Protein AF-A0A959UQD5-F1 (afdb_monomer_lite)

pLDDT: mean 85.64, std 11.67, range [35.84, 97.56]

Secondary structure (DSSP, 8-state):
------HHHHHHHHHHHHHHHHHHHHTT-HHHHHHHHHHHHHHHHHHHHS-THHHHHHHHHHHHHHHHHHHHHHHH-TT--HHHHT--HHHHHHHS-TTSHHHHHHHHHHHHHHHHHHHHHH-TT----GGG-HHHHHHGGGT-------HHHHHHHHHHHHGGGS---HHHHHHHHHHHHHHHHHTT-GGG-------

Foldseek 3Di:
DPPPDPPVRVVVVVVVVVVVLVVCVVVVNNVVVVVVVVVVVVVVVVLVPPDCVVLVLLVVLLVLLLVQLVQLLCVVPVPDPVVVVVDDPVRSLVSQDCVPVLSVLLSVQSVLSVVLNVQVVPDSPDDDALVSRPSLVVRLCVPDPDDDHGPNVSSVSSSVSSNVSHDDDPVVVLVVLVVVCVVCVVVVNNVPRPDDPDD

Sequence (199 aa):
MIHNLGSDRQAQLMQMLAVTMDILKEKGQFDEVHKELNARRDQMESLLKKDHDMVGKVLKTHLIIEFCISERLIHEFPHSNFVGARLSFSQKIRLLPQTDPLVELLSPAIRELNKIRNKFAHDLNAEISLADMPTIRKTVPLFVRSTHDSVDYLLTSFAASCDMIRPTSSFVREALALAQHEALERLGLGHLSNYRASV

Radius of gyration: 26.88 Å; chains: 1; bounding box: 70×39×81 Å

Structure (mmCIF, N/CA/C/O backbone):
data_AF-A0A959UQD5-F1
#
_entry.id   AF-A0A959UQD5-F1
#
loop_
_atom_site.group_PDB
_atom_site.id
_atom_site.type_symbol
_atom_site.label_atom_id
_atom_site.label_alt_id
_atom_site.label_comp_id
_atom_site.label_asym_id
_atom_site.label_entity_id
_atom_site.label_seq_id
_atom_site.pdbx_PDB_ins_code
_atom_site.Cartn_x
_atom_site.Cartn_y
_atom_site.Cartn_z
_atom_site.occupancy
_atom_site.B_iso_or_equiv
_atom_site.auth_seq_id
_atom_site.auth_comp_id
_atom_site.auth_asym_id
_atom_site.auth_atom_id
_atom_site.pdbx_PDB_model_num
ATOM 1 N N . MET A 1 1 ? -24.271 -14.822 5.346 1.00 37.97 1 MET A N 1
ATOM 2 C CA . ME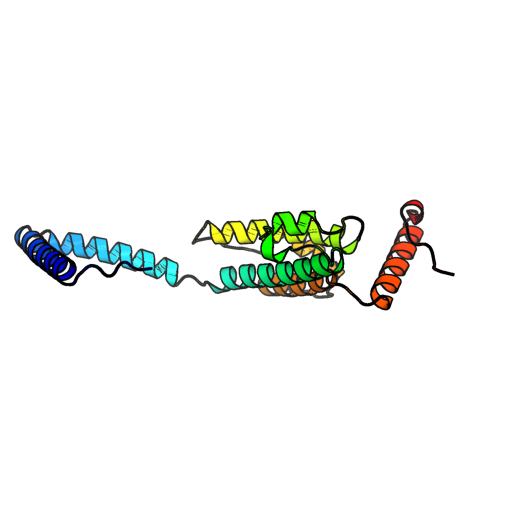T A 1 1 ? -25.412 -15.626 5.835 1.00 37.97 1 MET A CA 1
ATOM 3 C C . MET A 1 1 ? -25.542 -15.386 7.326 1.00 37.97 1 MET A C 1
ATOM 5 O O . MET A 1 1 ? -24.825 -15.999 8.103 1.00 37.97 1 MET A O 1
ATOM 9 N N . ILE A 1 2 ? -26.377 -14.428 7.722 1.00 42.84 2 ILE A N 1
ATOM 10 C CA . ILE A 1 2 ? -26.780 -14.287 9.122 1.00 42.84 2 ILE A CA 1
ATOM 11 C C . ILE A 1 2 ? -27.867 -15.342 9.316 1.00 42.84 2 ILE A C 1
ATOM 13 O O . ILE A 1 2 ? -28.886 -15.295 8.630 1.00 42.84 2 ILE A O 1
ATOM 17 N N . HIS A 1 3 ? -27.611 -16.344 10.157 1.00 48.50 3 HIS A N 1
ATOM 18 C CA . HIS A 1 3 ? -28.634 -17.311 10.538 1.00 48.50 3 HIS A CA 1
ATOM 19 C C . HIS A 1 3 ? -29.796 -16.542 11.167 1.00 48.50 3 HIS A C 1
ATOM 21 O O . HIS A 1 3 ? -29.638 -15.934 12.224 1.00 48.50 3 HIS A O 1
ATOM 27 N N . ASN A 1 4 ? -30.945 -16.553 10.495 1.00 54.81 4 ASN A N 1
ATOM 28 C CA . ASN A 1 4 ? -32.193 -16.061 11.049 1.00 54.81 4 ASN A CA 1
ATOM 29 C C . ASN A 1 4 ? -32.514 -16.957 12.253 1.00 54.81 4 ASN A C 1
ATOM 31 O O . ASN A 1 4 ? -32.838 -18.135 12.090 1.00 54.81 4 ASN A O 1
ATOM 35 N N . LEU A 1 5 ? -32.292 -16.450 13.466 1.00 59.41 5 LEU A N 1
ATOM 36 C CA . LEU A 1 5 ? -32.722 -17.131 14.680 1.00 59.41 5 LEU A CA 1
ATOM 37 C C . LEU A 1 5 ? -34.246 -17.253 14.574 1.00 59.41 5 LEU A C 1
ATOM 39 O O . LEU A 1 5 ? -34.916 -16.242 14.394 1.00 59.41 5 LEU A O 1
ATOM 43 N N . GLY A 1 6 ? -34.787 -18.475 14.620 1.00 69.81 6 GLY A N 1
ATOM 44 C CA . GLY A 1 6 ? -36.238 -18.684 14.579 1.00 69.81 6 GLY A CA 1
ATOM 45 C C . GLY A 1 6 ? -36.944 -17.805 15.617 1.00 69.81 6 GLY A C 1
ATOM 46 O O . GLY A 1 6 ? -36.398 -17.595 16.703 1.00 69.81 6 GLY A O 1
ATOM 47 N N . SER A 1 7 ? -38.124 -17.278 15.277 1.00 76.44 7 SER A N 1
ATOM 48 C CA . SER A 1 7 ? -38.853 -16.256 16.051 1.00 76.44 7 SER A CA 1
ATOM 49 C C . SER A 1 7 ? -38.966 -16.571 17.548 1.00 76.44 7 SER A C 1
ATOM 51 O O . SER A 1 7 ? -38.779 -15.683 18.378 1.00 76.44 7 SER A O 1
ATOM 53 N N . ASP A 1 8 ? -39.169 -17.843 17.902 1.00 84.88 8 ASP A N 1
ATOM 54 C CA . ASP A 1 8 ? -39.248 -18.304 19.295 1.00 84.88 8 ASP A CA 1
ATOM 55 C C . ASP A 1 8 ? -37.943 -18.100 20.070 1.00 84.88 8 ASP A C 1
ATOM 57 O O . ASP A 1 8 ? -37.951 -17.705 21.235 1.00 84.88 8 ASP A O 1
ATOM 61 N N . ARG A 1 9 ? -36.793 -18.306 19.421 1.00 83.44 9 ARG A N 1
ATOM 62 C CA . ARG A 1 9 ? -35.479 -18.138 20.050 1.00 83.44 9 ARG A CA 1
ATOM 63 C C . ARG A 1 9 ? -35.155 -16.665 20.292 1.00 83.44 9 ARG A C 1
ATOM 65 O O . ARG A 1 9 ? -34.532 -16.338 21.297 1.00 83.44 9 ARG A O 1
ATOM 72 N N . GLN A 1 10 ? -35.586 -15.773 19.399 1.00 84.88 10 GLN A N 1
ATOM 73 C CA . GLN A 1 10 ? -35.478 -14.327 19.616 1.00 84.88 10 GLN A CA 1
ATOM 74 C C . GLN A 1 10 ? -36.352 -13.864 20.786 1.00 84.88 10 GLN A C 1
ATOM 76 O O . GLN A 1 10 ? -35.871 -13.118 21.637 1.00 84.88 10 GLN A O 1
ATOM 81 N N . ALA A 1 11 ? -37.598 -14.339 20.865 1.00 88.44 11 ALA A N 1
ATOM 82 C CA . ALA A 1 11 ? -38.503 -14.003 21.962 1.00 88.44 11 ALA A CA 1
ATOM 83 C C . ALA A 1 11 ? -37.944 -14.451 23.325 1.00 88.44 11 ALA A C 1
ATOM 85 O O . ALA A 1 11 ? -37.895 -13.659 24.266 1.00 88.44 11 ALA A O 1
ATOM 86 N N . GLN A 1 12 ? -37.427 -15.682 23.404 1.00 89.56 12 GLN A N 1
ATOM 87 C CA . GLN A 1 12 ? -36.784 -16.212 24.611 1.00 89.56 12 GLN A CA 1
ATOM 88 C C . GLN A 1 12 ? -35.560 -15.389 25.040 1.00 89.56 12 GLN A C 1
ATOM 90 O O . GLN A 1 12 ? -35.398 -15.099 26.225 1.00 89.56 12 GLN A O 1
ATOM 95 N N . LEU A 1 13 ? -34.714 -14.968 24.091 1.00 90.06 13 LEU A N 1
ATOM 96 C CA . LEU A 1 13 ? -33.549 -14.123 24.383 1.00 90.06 13 LEU A CA 1
ATOM 97 C C . LEU A 1 13 ? -33.951 -12.750 24.929 1.00 90.06 13 LEU A C 1
ATOM 99 O O . LEU A 1 13 ? -33.357 -12.293 25.902 1.00 90.06 13 LEU A O 1
ATOM 103 N N . MET A 1 14 ? -34.966 -12.112 24.342 1.00 90.75 14 MET A N 1
ATOM 104 C CA . MET A 1 14 ? -35.462 -10.813 24.811 1.00 90.75 14 MET A CA 1
ATOM 105 C C . MET A 1 14 ? -36.067 -10.913 26.214 1.00 90.75 14 MET A C 1
ATOM 107 O O . MET A 1 14 ? -35.814 -10.051 27.053 1.00 90.75 14 MET A O 1
ATOM 111 N N . GLN A 1 15 ? -36.809 -11.988 26.497 1.00 91.75 15 GLN A N 1
ATOM 112 C CA . GLN A 1 15 ? -37.390 -12.224 27.818 1.00 91.75 15 GLN A CA 1
ATOM 113 C C . GLN A 1 15 ? -36.315 -12.471 28.883 1.00 91.75 15 GLN A C 1
ATOM 115 O O . GLN A 1 15 ? -36.377 -11.896 29.967 1.00 91.75 15 GLN A O 1
ATOM 120 N N . MET A 1 16 ? -35.284 -13.255 28.559 1.00 92.06 16 MET A N 1
ATOM 121 C CA . MET A 1 16 ? -34.124 -13.448 29.434 1.00 92.06 16 MET A CA 1
ATOM 122 C C . MET A 1 16 ? -33.400 -12.121 29.718 1.00 92.06 16 MET A C 1
ATOM 124 O O . MET A 1 16 ? -32.998 -11.868 30.854 1.00 92.06 16 MET A O 1
ATOM 128 N N . LEU A 1 17 ? -33.252 -11.256 28.709 1.00 91.00 17 LEU A N 1
ATOM 129 C CA . LEU A 1 17 ? -32.607 -9.947 28.851 1.00 91.00 17 LEU A CA 1
ATOM 130 C C . LEU A 1 17 ? -33.401 -9.017 29.775 1.00 91.00 17 LEU A C 1
ATOM 132 O O . LEU A 1 17 ? -32.806 -8.370 30.634 1.00 91.00 17 LEU A O 1
ATOM 136 N N . ALA A 1 18 ? -34.730 -9.001 29.645 1.00 91.19 18 ALA A N 1
ATOM 137 C CA . ALA A 1 18 ? -35.614 -8.233 30.518 1.00 91.19 18 ALA A CA 1
ATOM 138 C C . ALA A 1 18 ? -35.479 -8.673 31.986 1.00 91.19 18 ALA A C 1
ATOM 140 O O . ALA A 1 18 ? -35.167 -7.851 32.843 1.00 91.19 18 ALA A O 1
ATOM 141 N N . VAL A 1 19 ? -35.577 -9.983 32.252 1.00 94.38 19 VAL A N 1
ATOM 142 C CA . VAL A 1 19 ? -35.388 -10.549 33.602 1.00 94.38 19 VAL A CA 1
ATOM 143 C C . VAL A 1 19 ? -33.999 -10.218 34.158 1.00 94.38 19 VAL A C 1
ATOM 145 O O . VAL A 1 19 ? -33.855 -9.871 35.327 1.00 94.38 19 VAL A O 1
ATOM 148 N N . THR A 1 20 ? -32.962 -10.276 33.320 1.00 92.62 20 THR A N 1
ATOM 149 C CA . THR A 1 20 ? -31.594 -9.916 33.725 1.00 92.62 20 THR A CA 1
ATOM 150 C C . THR A 1 20 ? -31.496 -8.448 34.145 1.00 92.62 20 THR A C 1
ATOM 152 O O . THR A 1 20 ? -30.849 -8.140 35.145 1.00 92.62 20 THR A O 1
ATOM 155 N N . MET A 1 21 ? -32.139 -7.536 33.410 1.00 90.44 21 MET A N 1
ATOM 156 C CA . MET A 1 21 ? -32.157 -6.115 33.762 1.00 90.44 21 MET A CA 1
ATOM 157 C C . MET A 1 21 ? -32.880 -5.851 35.082 1.00 90.44 21 MET A C 1
ATOM 159 O O . MET A 1 21 ? -32.412 -5.023 35.863 1.00 90.44 21 MET A O 1
ATOM 163 N N . ASP A 1 22 ? -33.973 -6.561 35.353 1.00 92.25 22 ASP A N 1
ATOM 164 C CA . ASP A 1 22 ? -34.710 -6.421 36.609 1.00 92.25 22 ASP A CA 1
ATOM 165 C C . ASP A 1 22 ? -33.873 -6.898 37.805 1.00 92.25 22 ASP A C 1
ATOM 167 O O . ASP A 1 22 ? -33.721 -6.156 38.775 1.00 92.25 22 ASP A O 1
ATOM 171 N N . ILE A 1 23 ? -33.190 -8.043 37.686 1.00 94.12 23 ILE A N 1
ATOM 172 C CA . ILE A 1 23 ? -32.251 -8.533 38.713 1.00 94.12 23 ILE A CA 1
ATOM 173 C C . ILE A 1 23 ? -31.132 -7.513 38.982 1.00 94.12 23 ILE A C 1
ATOM 175 O O . ILE A 1 23 ? -30.750 -7.288 40.132 1.00 94.12 23 ILE A O 1
ATOM 179 N N . LEU A 1 24 ? -30.578 -6.889 37.937 1.00 91.81 24 LEU A N 1
ATOM 180 C CA . LEU A 1 24 ? -29.525 -5.878 38.093 1.00 91.81 24 LEU A CA 1
ATOM 181 C C . LEU A 1 24 ? -30.023 -4.633 38.839 1.00 91.81 24 LEU A C 1
ATOM 183 O O . LEU A 1 24 ? -29.266 -4.059 39.627 1.00 91.81 24 LEU A O 1
ATOM 187 N N . LYS A 1 25 ? -31.278 -4.223 38.617 1.00 91.50 25 LYS A N 1
ATOM 188 C CA . LYS A 1 25 ? -31.908 -3.110 39.344 1.00 91.50 25 LYS A CA 1
ATOM 189 C C . LYS A 1 25 ? -32.146 -3.466 40.805 1.00 91.50 25 LYS A C 1
ATOM 191 O O . LYS A 1 25 ? -31.761 -2.690 41.673 1.00 91.50 25 LYS A O 1
ATOM 196 N N . GLU A 1 26 ? -32.706 -4.644 41.079 1.00 94.75 26 GLU A N 1
ATOM 197 C CA . GLU A 1 26 ? -32.943 -5.138 42.444 1.00 94.75 26 GLU A CA 1
ATOM 198 C C . GLU A 1 26 ? -31.653 -5.194 43.270 1.00 94.75 26 GLU A C 1
ATOM 200 O O . GLU A 1 26 ? -31.648 -4.871 44.455 1.00 94.75 26 GLU A O 1
ATOM 205 N N . LYS A 1 27 ? -30.536 -5.557 42.632 1.00 93.56 27 LYS A N 1
ATOM 206 C CA . LYS A 1 27 ? -29.216 -5.610 43.272 1.00 93.56 27 LYS A CA 1
ATOM 207 C C . LYS A 1 27 ? -28.510 -4.256 43.386 1.00 93.56 27 LYS A C 1
ATOM 209 O O . LYS A 1 27 ? -27.400 -4.215 43.911 1.00 93.56 27 LYS A O 1
ATOM 214 N N . GLY A 1 28 ? -29.089 -3.172 42.865 1.00 92.19 28 GLY A N 1
ATOM 215 C CA . GLY A 1 28 ? -28.439 -1.857 42.807 1.00 92.19 28 GLY A CA 1
ATOM 216 C C . GLY A 1 28 ? -27.200 -1.806 41.898 1.00 92.19 28 GLY A C 1
ATOM 217 O O . GLY A 1 28 ? -26.407 -0.879 41.998 1.00 92.19 28 GLY A O 1
ATOM 218 N N . GLN A 1 29 ? -27.015 -2.798 41.019 1.00 92.69 29 GLN A N 1
ATOM 219 C CA . GLN A 1 29 ? -25.854 -2.923 40.122 1.00 92.69 29 GLN A CA 1
ATOM 220 C C . GLN A 1 29 ? -26.109 -2.328 38.731 1.00 92.69 29 GLN A C 1
ATOM 222 O O . GLN A 1 29 ? -25.187 -2.202 37.925 1.00 92.69 29 GLN A O 1
ATOM 227 N N . PHE A 1 30 ? -27.364 -1.986 38.430 1.00 88.81 30 PHE A N 1
ATOM 228 C CA . PHE A 1 30 ? -27.795 -1.511 37.117 1.00 88.81 30 PHE A CA 1
ATOM 229 C C . PHE A 1 30 ? -26.997 -0.293 36.632 1.00 88.81 30 PHE A C 1
ATOM 231 O O . PHE A 1 30 ? -26.505 -0.295 35.504 1.00 88.81 30 PHE A O 1
ATOM 238 N N . ASP A 1 31 ? -26.805 0.704 37.497 1.00 90.69 31 ASP A N 1
ATOM 239 C CA . ASP A 1 31 ? -26.114 1.946 37.140 1.00 90.69 31 ASP A CA 1
ATOM 240 C C . ASP A 1 31 ? -24.622 1.725 36.863 1.00 90.69 31 ASP A C 1
ATOM 242 O O . ASP A 1 31 ? -24.070 2.298 35.922 1.00 90.69 31 ASP A O 1
ATOM 246 N N . GLU A 1 32 ? -23.968 0.859 37.639 1.00 90.62 32 GLU A N 1
ATOM 247 C CA . GLU A 1 32 ? -22.552 0.529 37.458 1.00 90.62 32 GLU A CA 1
ATOM 248 C C . GLU A 1 32 ? -22.320 -0.238 36.150 1.00 90.62 32 GLU A C 1
ATOM 250 O O . GLU A 1 32 ? -21.429 0.109 35.371 1.00 90.62 32 GLU A O 1
ATOM 255 N N . VAL A 1 33 ? -23.186 -1.213 35.850 1.00 88.56 33 VAL A N 1
ATOM 256 C CA . VAL A 1 33 ? -23.167 -1.934 34.569 1.00 88.56 33 VAL A CA 1
ATOM 257 C C . VAL A 1 33 ? -23.398 -0.975 33.402 1.00 88.56 33 VAL A C 1
ATOM 259 O O . VAL A 1 33 ? -22.668 -1.024 32.411 1.00 88.56 33 VAL A O 1
ATOM 262 N N . HIS A 1 34 ? -24.377 -0.073 33.501 1.00 89.06 34 HIS A N 1
ATOM 263 C CA . HIS A 1 34 ? -24.628 0.898 32.439 1.00 89.06 34 HIS A CA 1
ATOM 264 C C . HIS A 1 34 ? -23.470 1.867 32.236 1.00 89.06 34 HIS A C 1
ATOM 266 O O . HIS A 1 34 ? -23.127 2.167 31.091 1.00 89.06 34 HIS A O 1
ATOM 272 N N . LYS A 1 35 ? -22.848 2.337 33.319 1.00 91.81 35 LYS A N 1
ATOM 273 C CA . LYS A 1 35 ? -21.675 3.208 33.255 1.00 91.81 35 LYS A CA 1
ATOM 274 C C . LYS A 1 35 ? -20.523 2.537 32.506 1.00 91.81 35 LYS A C 1
ATOM 276 O O . LYS A 1 35 ? -19.960 3.153 31.606 1.00 91.81 35 LYS A O 1
ATOM 281 N N . GLU A 1 36 ? -20.215 1.283 32.826 1.00 92.06 36 GLU A N 1
ATOM 282 C CA . GLU A 1 36 ? -19.164 0.510 32.150 1.00 92.06 36 GLU A CA 1
ATOM 283 C C . GLU A 1 36 ? -19.482 0.284 30.661 1.00 92.06 36 GLU A C 1
ATOM 285 O O . GLU A 1 36 ? -18.626 0.479 29.796 1.00 92.06 36 GLU A O 1
ATOM 290 N N . LEU A 1 37 ? -20.724 -0.083 30.330 1.00 91.19 37 LEU A N 1
ATOM 291 C CA . LEU A 1 37 ? -21.141 -0.278 28.937 1.00 91.19 37 LEU A CA 1
ATOM 292 C C . LEU A 1 37 ? -21.073 1.019 28.126 1.00 91.19 37 LEU A C 1
ATOM 294 O O . LEU A 1 37 ? -20.610 0.999 26.984 1.00 91.19 37 LEU A O 1
ATOM 298 N N . ASN A 1 38 ? -21.487 2.143 28.713 1.00 93.12 38 ASN A N 1
ATOM 299 C CA . ASN A 1 38 ? -21.377 3.452 28.076 1.00 93.12 38 ASN A CA 1
ATOM 300 C C . ASN A 1 38 ? -19.910 3.847 27.878 1.00 93.12 38 ASN A C 1
ATOM 302 O O . ASN A 1 38 ? -19.556 4.257 26.780 1.00 93.12 38 ASN A O 1
ATOM 306 N N . ALA A 1 39 ? -19.035 3.629 28.866 1.00 92.81 39 ALA A N 1
ATOM 307 C CA . ALA A 1 39 ? -17.603 3.901 28.723 1.00 92.81 39 ALA A CA 1
ATOM 308 C C . ALA A 1 39 ? -16.967 3.090 27.577 1.00 92.81 39 ALA A C 1
ATOM 310 O O . ALA A 1 39 ? -16.217 3.635 26.765 1.00 92.81 39 ALA A O 1
ATOM 311 N N . ARG A 1 40 ? -17.316 1.803 27.447 1.00 92.06 40 ARG A N 1
ATOM 312 C CA . ARG A 1 40 ? -16.869 0.954 26.325 1.00 92.06 40 ARG A CA 1
ATOM 313 C C . ARG A 1 40 ? -17.428 1.412 24.982 1.00 92.06 40 ARG A C 1
ATOM 315 O O . ARG A 1 40 ? -16.713 1.382 23.981 1.00 92.06 40 ARG A O 1
ATOM 322 N N . ARG A 1 41 ? -18.698 1.825 24.941 1.00 93.31 41 ARG A N 1
ATOM 323 C CA . ARG A 1 41 ? -19.315 2.388 23.735 1.00 93.31 41 ARG A CA 1
ATOM 324 C C . ARG A 1 41 ? -18.599 3.667 23.320 1.00 93.31 41 ARG A C 1
ATOM 326 O O . ARG A 1 41 ? -18.243 3.791 22.157 1.00 93.31 41 ARG A O 1
ATOM 333 N N . ASP A 1 42 ? -18.341 4.570 24.256 1.00 92.56 42 ASP A N 1
ATOM 334 C CA . ASP A 1 42 ? -17.667 5.838 23.989 1.00 92.56 42 ASP A CA 1
ATOM 335 C C . ASP A 1 42 ? -16.222 5.595 23.508 1.00 92.56 42 ASP A C 1
ATOM 337 O O . ASP A 1 42 ? -15.763 6.240 22.563 1.00 92.56 42 ASP A O 1
ATOM 341 N N . GLN A 1 43 ? -15.532 4.586 24.059 1.00 87.88 43 GLN A N 1
ATOM 342 C CA . GLN A 1 43 ? -14.242 4.122 23.541 1.00 87.88 43 GLN A CA 1
ATOM 343 C C . GLN A 1 43 ? -14.357 3.626 22.090 1.00 87.88 43 GLN A C 1
ATOM 345 O O . GLN A 1 43 ? -13.557 4.025 21.242 1.00 87.88 43 GLN A O 1
ATOM 350 N N . MET A 1 44 ? -15.352 2.794 21.775 1.00 87.25 44 MET A N 1
ATOM 351 C CA . MET A 1 44 ? -15.577 2.296 20.413 1.00 87.25 44 MET A CA 1
ATOM 352 C C . MET A 1 44 ? -15.922 3.429 19.437 1.00 87.25 44 MET A C 1
ATOM 354 O O . MET A 1 44 ? -15.374 3.497 18.339 1.00 87.25 44 MET A O 1
ATOM 358 N N . GLU A 1 45 ? -16.786 4.358 19.846 1.00 87.50 45 GLU A N 1
ATOM 359 C CA . GLU A 1 45 ? -17.110 5.548 19.064 1.00 87.50 45 GLU A CA 1
ATOM 360 C C . GLU A 1 45 ? -15.875 6.411 18.817 1.00 87.50 45 GLU A C 1
ATOM 362 O O . GLU A 1 45 ? -15.728 6.943 17.720 1.00 87.50 45 GLU A O 1
ATOM 367 N N . SER A 1 46 ? -14.970 6.538 19.792 1.00 85.19 46 SER A N 1
ATOM 368 C CA . SER A 1 46 ? -13.733 7.297 19.597 1.00 85.19 46 SER A CA 1
ATOM 369 C C . SER A 1 46 ? -12.845 6.677 18.511 1.00 85.19 46 SER A C 1
ATOM 371 O O . SER A 1 46 ? -12.305 7.405 17.681 1.00 85.19 46 SER A O 1
ATOM 373 N N . LEU A 1 47 ? -12.762 5.341 18.447 1.00 81.44 47 LEU A N 1
ATOM 374 C CA . LEU A 1 47 ? -12.034 4.622 17.396 1.00 81.44 47 LEU A CA 1
ATOM 375 C C . LEU A 1 47 ? -12.685 4.812 16.020 1.00 81.44 47 LEU A C 1
ATOM 377 O O . LEU A 1 47 ? -11.984 4.969 15.027 1.00 81.44 47 LEU A O 1
ATOM 381 N N . LEU A 1 48 ? -14.019 4.845 15.957 1.00 80.19 48 LEU A N 1
ATOM 382 C CA . LEU A 1 48 ? -14.764 5.073 14.714 1.00 80.19 48 LEU A CA 1
ATOM 383 C C . LEU A 1 48 ? -14.784 6.540 14.266 1.00 80.19 48 LEU A C 1
ATOM 385 O O . LEU A 1 48 ? -15.012 6.795 13.088 1.00 80.19 48 LEU A O 1
ATOM 389 N N . LYS A 1 49 ? -14.569 7.502 15.166 1.00 77.00 49 LYS A N 1
ATOM 390 C CA . LYS A 1 49 ? -14.498 8.937 14.841 1.00 77.00 49 LYS A CA 1
ATOM 391 C C . LYS A 1 49 ? -13.094 9.394 14.446 1.00 77.00 49 LYS A C 1
ATOM 393 O O . LYS A 1 49 ? -12.966 10.499 13.923 1.00 77.00 49 LYS A O 1
ATOM 398 N N . LYS A 1 50 ? -12.053 8.591 14.708 1.00 71.38 50 LYS A N 1
ATOM 399 C CA . LYS A 1 50 ? -10.701 8.882 14.214 1.00 71.38 50 LYS A CA 1
ATOM 400 C C . LYS A 1 50 ? -10.721 9.036 12.697 1.00 71.38 50 LYS A C 1
ATOM 402 O O . LYS A 1 50 ? -11.467 8.350 12.008 1.00 71.38 50 LYS A O 1
ATOM 407 N N . ASP A 1 51 ? -9.911 9.966 12.209 1.00 65.62 51 ASP A N 1
ATOM 408 C CA . ASP A 1 51 ? -9.868 10.342 10.804 1.00 65.62 51 ASP A CA 1
ATOM 409 C C . ASP A 1 51 ? -9.400 9.157 9.936 1.00 65.62 51 ASP A C 1
ATOM 411 O O . ASP A 1 51 ? -8.219 8.801 9.900 1.00 65.62 51 ASP A O 1
ATOM 415 N N . HIS A 1 52 ? -10.352 8.496 9.271 1.00 70.00 52 HIS A N 1
ATOM 416 C CA . HIS A 1 52 ? -10.104 7.315 8.432 1.00 70.00 52 HIS A CA 1
ATOM 417 C C . HIS A 1 52 ? -9.540 7.672 7.059 1.00 70.00 52 HIS A C 1
ATOM 419 O O . HIS A 1 52 ? -9.227 6.771 6.270 1.00 70.00 52 HIS A O 1
ATOM 425 N N . ASP A 1 53 ? -9.396 8.964 6.755 1.00 82.19 53 ASP A N 1
ATOM 426 C CA . ASP A 1 53 ? -8.962 9.429 5.444 1.00 82.19 53 ASP A CA 1
ATOM 427 C C . ASP A 1 53 ? -7.612 8.831 5.061 1.00 82.19 53 ASP A C 1
ATOM 429 O O . ASP A 1 53 ? -7.407 8.436 3.911 1.00 82.19 53 ASP A O 1
ATOM 433 N N . MET A 1 54 ? -6.699 8.683 6.022 1.00 88.75 54 MET A N 1
ATOM 434 C CA . MET A 1 54 ? -5.362 8.173 5.738 1.00 88.75 54 MET A CA 1
ATOM 435 C C . MET A 1 54 ? -5.343 6.672 5.426 1.00 88.75 54 MET A C 1
ATOM 437 O O . MET A 1 54 ? -4.715 6.261 4.447 1.00 88.75 54 MET A O 1
ATOM 441 N N . VAL A 1 55 ? -6.085 5.858 6.188 1.00 90.69 55 VAL A N 1
ATOM 442 C CA . VAL A 1 55 ? -6.276 4.424 5.890 1.00 90.69 55 VAL A CA 1
ATOM 443 C C . VAL A 1 55 ? -6.849 4.271 4.483 1.00 90.69 55 VAL A C 1
ATOM 445 O O . VAL A 1 55 ? -6.338 3.492 3.674 1.00 90.69 55 VAL A O 1
ATOM 448 N N . GLY A 1 56 ? -7.885 5.057 4.171 1.00 91.31 56 GLY A N 1
ATOM 449 C CA . GLY A 1 56 ? -8.533 5.059 2.866 1.00 91.31 56 GLY A CA 1
ATOM 450 C C . GLY A 1 56 ? -7.579 5.442 1.735 1.00 91.31 56 GLY A C 1
ATOM 451 O O . GLY A 1 56 ? -7.564 4.776 0.699 1.00 91.31 56 GLY A O 1
ATOM 452 N N . LYS A 1 57 ? -6.748 6.471 1.925 1.00 93.12 57 LYS A N 1
ATOM 453 C CA . LYS A 1 57 ? -5.755 6.927 0.938 1.00 93.12 57 LYS A CA 1
ATOM 454 C C . LYS A 1 57 ? -4.670 5.888 0.686 1.00 93.12 57 LYS A C 1
ATOM 456 O O . LYS A 1 57 ? -4.392 5.576 -0.473 1.00 93.12 57 LYS A O 1
ATOM 461 N N . VAL A 1 58 ? -4.100 5.299 1.738 1.00 95.19 58 VAL A N 1
ATOM 462 C CA . VAL A 1 58 ? -3.104 4.222 1.612 1.00 95.19 58 VAL A CA 1
ATOM 463 C C . VAL A 1 58 ? -3.706 3.018 0.890 1.00 95.19 58 VAL A C 1
ATOM 465 O O . VAL A 1 58 ? -3.094 2.489 -0.040 1.00 95.19 58 VAL A O 1
ATOM 468 N N . LEU A 1 59 ? -4.924 2.611 1.263 1.00 94.69 59 LEU A N 1
ATOM 469 C CA . LEU A 1 59 ? -5.617 1.497 0.620 1.00 94.69 59 LEU A CA 1
ATOM 470 C C . LEU A 1 59 ? -5.912 1.785 -0.859 1.00 94.69 59 LEU A C 1
ATOM 472 O O . LEU A 1 59 ? -5.630 0.943 -1.706 1.00 94.69 59 LEU A O 1
ATOM 476 N N . LYS A 1 60 ? -6.423 2.974 -1.195 1.00 95.31 60 LYS A N 1
ATOM 477 C CA . LYS A 1 60 ? -6.667 3.375 -2.591 1.00 95.31 60 LYS A CA 1
ATOM 478 C C . LYS A 1 60 ? -5.380 3.392 -3.412 1.00 95.31 60 LYS A C 1
ATOM 480 O O . LYS A 1 60 ? -5.35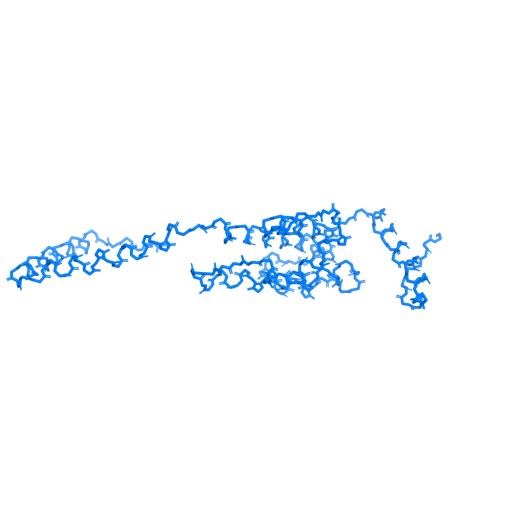9 2.838 -4.505 1.00 95.31 60 LYS A O 1
ATOM 485 N N . THR A 1 61 ? -4.303 3.958 -2.866 1.00 96.56 61 THR A N 1
ATOM 486 C CA . THR A 1 61 ? -2.975 3.975 -3.506 1.00 96.56 61 THR A CA 1
ATOM 487 C C . THR A 1 61 ? -2.503 2.551 -3.801 1.00 96.56 61 THR A C 1
ATOM 489 O O . THR A 1 61 ? -2.083 2.245 -4.915 1.00 96.56 61 THR A O 1
ATOM 492 N N . HIS A 1 62 ? -2.638 1.650 -2.826 1.00 96.81 62 HIS A N 1
ATOM 493 C CA . HIS A 1 62 ? -2.316 0.236 -2.990 1.00 96.81 62 HIS A CA 1
ATOM 494 C C . HIS A 1 62 ? -3.135 -0.432 -4.103 1.00 96.81 62 HIS A C 1
ATOM 496 O O . HIS A 1 62 ? -2.552 -1.108 -4.947 1.00 96.81 62 HIS A O 1
ATOM 502 N N . LEU A 1 63 ? -4.453 -0.213 -4.142 1.00 96.62 63 LEU A N 1
ATOM 503 C CA . LEU A 1 63 ? -5.336 -0.793 -5.159 1.00 96.62 63 LEU A CA 1
ATOM 504 C C . LEU A 1 63 ? -5.017 -0.285 -6.572 1.00 96.62 63 LEU A C 1
ATOM 506 O O . LEU A 1 63 ? -5.017 -1.076 -7.513 1.00 96.62 63 LEU A O 1
ATOM 510 N N . ILE A 1 64 ? -4.700 1.005 -6.726 1.00 96.69 64 ILE A N 1
ATOM 511 C CA . ILE A 1 64 ? -4.281 1.589 -8.011 1.00 96.69 64 ILE A CA 1
ATOM 512 C C . ILE A 1 64 ? -2.989 0.928 -8.504 1.00 96.69 64 ILE A C 1
ATOM 514 O O . ILE A 1 64 ? -2.895 0.509 -9.657 1.00 96.69 64 ILE A O 1
ATOM 518 N N . ILE A 1 65 ? -1.997 0.784 -7.624 1.00 96.88 65 ILE A N 1
ATOM 519 C CA . ILE A 1 65 ? -0.725 0.147 -7.978 1.00 96.88 65 ILE A CA 1
ATOM 520 C C . ILE A 1 65 ? -0.935 -1.337 -8.286 1.00 96.88 65 ILE A C 1
ATOM 522 O O . ILE A 1 65 ? -0.369 -1.857 -9.245 1.00 96.88 65 ILE A O 1
ATOM 526 N N . GLU A 1 66 ? -1.776 -2.032 -7.519 1.00 96.12 66 GLU A N 1
ATOM 527 C CA . GLU A 1 66 ? -2.107 -3.431 -7.782 1.00 96.12 66 GLU A CA 1
ATOM 528 C C . GLU A 1 66 ? -2.782 -3.615 -9.139 1.00 96.12 66 GLU A C 1
ATOM 530 O O . GLU A 1 66 ? -2.475 -4.579 -9.846 1.00 96.12 66 GLU A O 1
ATOM 535 N N . PHE A 1 67 ? -3.666 -2.693 -9.515 1.00 94.38 67 PHE A N 1
ATOM 536 C CA . PHE A 1 67 ? -4.266 -2.655 -10.839 1.00 94.38 67 PHE A CA 1
ATOM 537 C C . PHE A 1 67 ? -3.188 -2.518 -11.924 1.00 94.38 67 PHE A C 1
ATOM 539 O O . PHE A 1 67 ? -3.114 -3.379 -12.798 1.00 94.38 67 PHE A O 1
ATOM 546 N N . CYS A 1 68 ? -2.273 -1.548 -11.802 1.00 94.00 68 CYS A N 1
ATOM 547 C CA . CYS A 1 68 ? -1.184 -1.339 -12.767 1.00 94.00 68 CYS A CA 1
ATOM 548 C C . CYS A 1 68 ? -0.291 -2.581 -12.931 1.00 94.00 68 CYS A C 1
ATOM 550 O O . CYS A 1 68 ? 0.020 -3.004 -14.046 1.00 94.00 68 CYS A O 1
ATOM 552 N N . ILE A 1 69 ? 0.093 -3.204 -11.813 1.00 94.69 69 ILE A N 1
ATOM 553 C CA . ILE A 1 69 ? 0.882 -4.442 -11.805 1.00 94.69 69 ILE A CA 1
ATOM 554 C C . ILE A 1 69 ? 0.104 -5.576 -12.474 1.00 94.69 69 ILE A C 1
ATOM 556 O O . ILE A 1 69 ? 0.674 -6.349 -13.240 1.00 94.69 69 ILE A O 1
ATOM 560 N N . SER A 1 70 ? -1.195 -5.689 -12.192 1.00 93.44 70 SER A N 1
ATOM 561 C CA . SER A 1 70 ? -2.036 -6.741 -12.767 1.00 93.44 70 SER A CA 1
ATOM 562 C C . SER A 1 70 ? -2.163 -6.583 -14.285 1.00 93.44 70 SER A C 1
ATOM 564 O O . SER A 1 70 ? -2.014 -7.576 -14.993 1.00 93.44 70 SER A O 1
ATOM 566 N N . GLU A 1 71 ? -2.349 -5.359 -14.792 1.00 91.50 71 GLU A N 1
ATOM 567 C CA . GLU A 1 71 ? -2.345 -5.089 -16.238 1.00 91.50 71 GLU A CA 1
ATOM 568 C C . GLU A 1 71 ? -1.010 -5.478 -16.882 1.00 91.50 71 GLU A C 1
ATOM 570 O O . GLU A 1 71 ? -0.994 -6.144 -17.919 1.00 91.50 71 GLU A O 1
ATOM 575 N N . ARG A 1 72 ? 0.119 -5.142 -16.241 1.00 90.75 72 ARG A N 1
ATOM 576 C CA . ARG A 1 72 ? 1.441 -5.535 -16.747 1.00 90.75 72 ARG A CA 1
ATOM 577 C C . ARG A 1 72 ? 1.611 -7.050 -16.795 1.00 90.75 72 ARG A C 1
ATOM 579 O O . ARG A 1 72 ? 2.075 -7.567 -17.804 1.00 90.75 72 ARG A O 1
ATOM 586 N N . LEU A 1 73 ? 1.214 -7.773 -15.749 1.00 91.69 73 LEU A N 1
ATOM 587 C CA . LEU A 1 73 ? 1.320 -9.234 -15.724 1.00 91.69 73 LEU A CA 1
ATOM 588 C C . LEU A 1 73 ? 0.447 -9.894 -16.796 1.00 91.69 73 LEU A C 1
ATOM 590 O O . LEU A 1 73 ? 0.912 -10.813 -17.460 1.00 91.69 73 LEU A O 1
ATOM 594 N N . ILE A 1 74 ? -0.787 -9.421 -16.998 1.00 90.19 74 ILE A N 1
ATOM 595 C CA . ILE A 1 74 ? -1.677 -9.941 -18.050 1.00 90.19 74 ILE A CA 1
ATOM 596 C C . ILE A 1 74 ? -1.050 -9.747 -19.435 1.00 90.19 74 ILE A C 1
ATOM 598 O O . ILE A 1 74 ? -1.114 -10.648 -20.265 1.00 90.19 74 ILE A O 1
ATOM 602 N N . HIS A 1 75 ? -0.407 -8.603 -19.669 1.00 88.25 75 HIS A N 1
ATOM 603 C CA . HIS A 1 75 ? 0.299 -8.341 -20.919 1.00 88.25 75 HIS A CA 1
ATOM 604 C C . HIS A 1 75 ? 1.540 -9.229 -21.107 1.00 88.25 75 HIS A C 1
ATOM 606 O O . HIS A 1 75 ? 1.755 -9.746 -22.198 1.00 88.25 75 HIS A O 1
ATOM 612 N N . GLU A 1 76 ? 2.356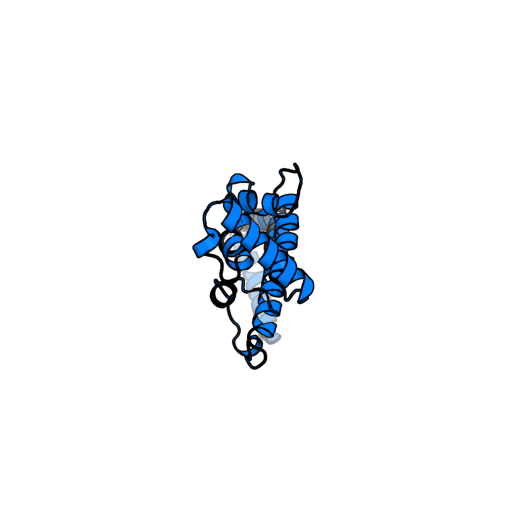 -9.420 -20.065 1.00 87.38 76 GLU A N 1
ATOM 613 C CA . GLU A 1 76 ? 3.565 -10.263 -20.130 1.00 87.38 76 GLU A CA 1
ATOM 614 C C . GLU A 1 76 ? 3.243 -11.760 -20.248 1.00 87.38 76 GLU A C 1
ATOM 616 O O . GLU A 1 76 ? 3.996 -12.516 -20.859 1.00 87.38 76 GLU A O 1
ATOM 621 N N . PHE A 1 77 ? 2.107 -12.206 -19.700 1.00 90.19 77 PHE A N 1
ATOM 622 C CA . PHE A 1 77 ? 1.684 -13.605 -19.760 1.00 90.19 77 PHE A CA 1
ATOM 623 C C . PHE A 1 77 ? 0.224 -13.743 -20.239 1.00 90.19 77 PHE A C 1
ATOM 625 O O . PHE A 1 77 ? -0.652 -14.098 -19.442 1.00 90.19 77 PHE A O 1
ATOM 632 N N . PRO A 1 78 ? -0.058 -13.543 -21.544 1.00 85.25 78 PRO A N 1
ATOM 633 C CA . PRO A 1 78 ? -1.424 -13.479 -22.087 1.00 85.25 78 PRO A CA 1
ATOM 634 C C . PRO A 1 78 ? -2.269 -14.744 -21.885 1.00 85.25 78 PRO A C 1
ATOM 636 O O . PRO A 1 78 ? -3.496 -14.690 -21.907 1.00 85.25 78 PRO A O 1
ATOM 639 N N . HIS A 1 79 ? -1.623 -15.896 -21.701 1.00 89.06 79 HIS A N 1
ATOM 640 C CA . HIS A 1 79 ? -2.287 -17.193 -21.531 1.00 89.06 79 HIS A CA 1
ATOM 641 C C . HIS A 1 79 ? -2.424 -17.625 -20.062 1.00 89.06 79 HIS A C 1
ATOM 643 O O . HIS A 1 79 ? -2.938 -18.708 -19.780 1.00 89.06 79 HIS A O 1
ATOM 649 N N . SER A 1 80 ? -1.977 -16.798 -19.114 1.00 87.44 80 SER A N 1
ATOM 650 C CA . SER A 1 80 ? -2.027 -17.104 -17.684 1.00 87.44 80 SER A CA 1
ATOM 651 C C . SER A 1 80 ? -3.356 -16.686 -17.056 1.00 87.44 80 SER A C 1
ATOM 653 O O . SER A 1 80 ? -3.794 -15.545 -17.178 1.00 87.44 80 SER A O 1
ATOM 655 N N . ASN A 1 81 ? -3.978 -17.580 -16.282 1.00 84.31 81 ASN A N 1
ATOM 656 C CA . ASN A 1 81 ? -5.190 -17.263 -15.519 1.00 84.31 81 ASN A CA 1
ATOM 657 C C . ASN A 1 81 ? -4.860 -16.642 -14.147 1.00 84.31 81 ASN A C 1
ATOM 659 O O . ASN A 1 81 ? -5.068 -17.257 -13.096 1.00 84.31 81 ASN A O 1
ATOM 663 N N . PHE A 1 82 ? -4.347 -15.409 -14.137 1.00 82.94 82 PHE A N 1
ATOM 664 C CA . PHE A 1 82 ? -4.017 -14.719 -12.882 1.00 82.94 82 PHE A CA 1
ATOM 665 C C . PHE A 1 82 ? -5.238 -14.413 -12.008 1.00 82.94 82 PHE A C 1
ATOM 667 O O . PHE A 1 82 ? -5.120 -14.394 -10.782 1.00 82.94 82 PHE A O 1
ATOM 674 N N . VAL A 1 83 ? -6.411 -14.217 -12.621 1.00 74.56 83 VAL A N 1
ATOM 675 C CA . VAL A 1 83 ? -7.673 -13.979 -11.903 1.00 74.56 83 VAL A CA 1
ATOM 676 C C . VAL A 1 83 ? -8.047 -15.205 -11.067 1.00 74.56 83 VAL A C 1
ATOM 678 O O . VAL A 1 83 ? -8.309 -15.082 -9.871 1.00 74.56 83 VAL A O 1
ATOM 681 N N . GLY A 1 84 ? -7.995 -16.399 -11.663 1.00 80.56 84 GLY A N 1
ATOM 682 C CA . GLY A 1 84 ? -8.249 -17.658 -10.962 1.00 80.56 84 GLY A CA 1
ATOM 683 C C . GLY A 1 84 ? -7.180 -18.007 -9.923 1.00 80.56 84 GLY A C 1
ATOM 684 O O . GLY A 1 84 ? -7.499 -18.594 -8.892 1.00 80.56 84 GLY A O 1
ATOM 685 N N . ALA A 1 85 ? -5.928 -17.599 -10.150 1.00 87.12 85 ALA A N 1
ATOM 686 C CA . ALA A 1 85 ? -4.813 -17.871 -9.242 1.00 87.12 85 ALA A CA 1
ATOM 687 C C . ALA A 1 85 ? -4.858 -17.069 -7.927 1.00 87.12 85 ALA A C 1
ATOM 689 O O . ALA A 1 85 ? -4.152 -17.424 -6.985 1.00 87.12 85 ALA A O 1
ATOM 690 N N . ARG A 1 86 ? -5.665 -15.994 -7.848 1.00 88.50 86 ARG A N 1
ATOM 691 C CA . ARG A 1 86 ? -5.844 -15.143 -6.648 1.00 88.50 86 ARG A CA 1
ATOM 692 C C . ARG A 1 86 ? -4.520 -14.746 -5.984 1.00 88.50 86 ARG A C 1
ATOM 694 O O . ARG A 1 86 ? -4.378 -14.805 -4.762 1.00 88.50 86 ARG A O 1
ATOM 701 N N . LEU A 1 87 ? -3.548 -14.348 -6.803 1.00 93.62 87 LEU A N 1
ATOM 702 C CA . LEU A 1 87 ? -2.220 -13.972 -6.329 1.00 93.62 87 LEU A CA 1
ATOM 703 C C . LEU A 1 87 ? -2.294 -12.797 -5.352 1.00 93.62 87 LEU A C 1
ATOM 705 O O . LEU A 1 87 ? -2.962 -11.798 -5.618 1.00 93.62 87 LEU A O 1
ATOM 709 N N . SER A 1 88 ? -1.547 -12.892 -4.255 1.00 93.81 88 SER A N 1
ATOM 710 C CA . SER A 1 88 ? -1.362 -11.779 -3.333 1.00 93.81 88 SER A CA 1
ATOM 711 C C . SER A 1 88 ? -0.522 -10.670 -3.970 1.00 93.81 88 SER A C 1
ATOM 713 O O . SER A 1 88 ? 0.297 -10.914 -4.860 1.00 93.81 88 SER A O 1
ATOM 715 N N . PHE A 1 89 ? -0.650 -9.447 -3.459 1.00 94.31 89 PHE A N 1
ATOM 716 C CA . PHE A 1 89 ? 0.142 -8.305 -3.922 1.00 94.31 89 PHE A CA 1
ATOM 717 C C . PHE A 1 89 ? 1.655 -8.584 -3.940 1.00 94.31 89 PHE A C 1
ATOM 719 O O . PHE A 1 89 ? 2.345 -8.286 -4.912 1.00 94.31 89 PHE A O 1
ATOM 726 N N . SER A 1 90 ? 2.183 -9.236 -2.898 1.00 93.88 90 SER A N 1
ATOM 727 C CA . SER A 1 90 ? 3.606 -9.587 -2.823 1.00 93.88 90 SER A CA 1
ATOM 728 C C . SER A 1 90 ? 4.014 -10.682 -3.813 1.00 93.88 90 SER A C 1
ATOM 730 O O . SER A 1 90 ? 5.163 -10.716 -4.253 1.00 93.88 90 SER A O 1
ATOM 732 N N . GLN A 1 91 ? 3.103 -11.588 -4.180 1.00 95.12 91 GLN A N 1
ATOM 733 C CA . GLN A 1 91 ? 3.332 -12.546 -5.264 1.00 95.12 91 GLN A CA 1
ATOM 734 C C . GLN A 1 91 ? 3.365 -11.835 -6.617 1.00 95.12 91 GLN A C 1
ATOM 736 O O . GLN A 1 91 ? 4.293 -12.074 -7.381 1.00 95.12 91 GLN A O 1
ATOM 741 N N . LYS A 1 92 ? 2.434 -10.910 -6.877 1.00 95.00 92 LYS A N 1
ATOM 742 C CA . LYS A 1 92 ? 2.396 -10.137 -8.127 1.00 95.00 92 LYS A CA 1
ATOM 743 C C . LYS A 1 92 ? 3.677 -9.332 -8.358 1.00 95.00 92 LYS A C 1
ATOM 745 O O . LYS A 1 92 ? 4.255 -9.420 -9.433 1.00 95.00 92 LYS A O 1
ATOM 750 N N . ILE A 1 93 ? 4.184 -8.635 -7.335 1.00 94.00 93 ILE A N 1
ATOM 751 C CA . ILE A 1 93 ? 5.458 -7.891 -7.432 1.00 94.00 93 ILE A CA 1
ATOM 752 C C . ILE A 1 93 ? 6.620 -8.811 -7.826 1.00 94.00 93 ILE A C 1
ATOM 754 O O . ILE A 1 93 ? 7.468 -8.421 -8.619 1.00 94.00 93 ILE A O 1
ATOM 758 N N . ARG A 1 94 ? 6.672 -10.033 -7.280 1.00 92.81 94 ARG A N 1
ATOM 759 C CA . ARG A 1 94 ? 7.742 -10.999 -7.585 1.00 92.81 94 ARG A CA 1
ATOM 760 C C . ARG A 1 94 ? 7.697 -11.526 -9.018 1.00 92.81 94 ARG A C 1
ATOM 762 O O . ARG A 1 94 ? 8.718 -12.002 -9.495 1.00 92.81 94 ARG A O 1
ATOM 769 N N . LEU A 1 95 ? 6.539 -11.462 -9.671 1.00 93.56 95 LEU A N 1
ATOM 770 C CA . LEU A 1 95 ? 6.368 -11.884 -11.060 1.00 93.56 95 LEU A CA 1
ATOM 771 C C . LEU A 1 95 ? 6.669 -10.771 -12.067 1.00 93.56 95 LEU A C 1
ATOM 773 O O . LEU A 1 95 ? 6.748 -11.054 -13.259 1.00 93.56 95 LEU A O 1
ATOM 777 N N . LEU A 1 96 ? 6.825 -9.520 -11.620 1.00 91.31 96 LEU A N 1
ATOM 778 C CA . LEU A 1 96 ? 7.210 -8.439 -12.521 1.00 91.31 96 LEU A CA 1
ATOM 779 C C . LEU A 1 96 ? 8.621 -8.691 -13.081 1.00 91.31 96 LEU A C 1
ATOM 781 O O . LEU A 1 96 ? 9.502 -9.117 -12.322 1.00 91.31 96 LEU A O 1
ATOM 785 N N . PRO A 1 97 ? 8.862 -8.388 -14.369 1.00 86.31 97 PRO A N 1
ATOM 786 C CA . PRO A 1 97 ? 10.150 -8.618 -15.007 1.00 86.31 97 PRO A CA 1
ATOM 787 C C . PRO A 1 97 ? 11.209 -7.705 -14.384 1.00 86.31 97 PRO A C 1
ATOM 789 O O . PRO A 1 97 ? 11.267 -6.518 -14.680 1.00 86.31 97 PRO A O 1
ATOM 792 N N . GLN A 1 98 ? 12.065 -8.253 -13.516 1.00 80.25 98 GLN A N 1
ATOM 793 C CA . GLN A 1 98 ? 13.111 -7.473 -12.833 1.00 80.25 98 GLN A CA 1
ATOM 794 C C . GLN A 1 98 ? 14.198 -6.961 -13.792 1.00 80.25 98 GLN A C 1
ATOM 796 O O . GLN A 1 98 ? 15.021 -6.150 -13.400 1.00 80.25 98 GLN A O 1
ATOM 801 N N . THR A 1 99 ? 14.200 -7.422 -15.044 1.00 79.12 99 THR A N 1
ATOM 802 C CA . THR A 1 99 ? 15.039 -6.888 -16.123 1.00 79.12 99 THR A CA 1
ATOM 803 C C . THR A 1 99 ? 14.538 -5.548 -16.666 1.00 79.12 99 THR A C 1
ATOM 805 O O . THR A 1 99 ? 15.254 -4.911 -17.430 1.00 79.12 99 THR A O 1
ATOM 808 N N . ASP A 1 100 ? 13.309 -5.138 -16.336 1.00 81.75 100 ASP A N 1
ATOM 809 C CA . ASP A 1 100 ? 12.773 -3.814 -16.652 1.00 81.75 100 ASP A CA 1
ATOM 810 C C . ASP A 1 100 ? 13.263 -2.817 -15.582 1.00 81.75 100 ASP A C 1
ATOM 812 O O . ASP A 1 100 ? 12.870 -2.936 -14.415 1.00 81.75 100 ASP A O 1
ATOM 816 N N . PRO A 1 101 ? 14.103 -1.822 -15.927 1.00 79.38 101 PRO A N 1
ATOM 817 C CA . PRO A 1 101 ? 14.703 -0.967 -14.907 1.00 79.38 101 PRO A CA 1
ATOM 818 C C . PRO A 1 101 ? 13.685 -0.077 -14.185 1.00 79.38 101 PRO A C 1
ATOM 820 O O . PRO A 1 101 ? 13.929 0.332 -13.051 1.00 79.38 101 PRO A O 1
ATOM 823 N N . LEU A 1 102 ? 12.523 0.210 -14.791 1.00 83.56 102 LEU A N 1
ATOM 824 C CA . LEU A 1 102 ? 11.448 0.922 -14.092 1.00 83.56 102 LEU A CA 1
ATOM 825 C C . LEU A 1 102 ? 10.832 0.047 -13.001 1.00 83.56 102 LEU A C 1
ATOM 827 O O . LEU A 1 102 ? 10.581 0.521 -11.892 1.00 83.56 102 LEU A O 1
ATOM 831 N N . VAL A 1 103 ? 10.622 -1.238 -13.296 1.00 88.75 103 VAL A N 1
ATOM 832 C CA . VAL A 1 103 ? 10.160 -2.216 -12.306 1.00 88.75 103 VAL A CA 1
ATOM 833 C C . VAL A 1 103 ? 11.178 -2.341 -11.180 1.00 88.75 103 VAL A C 1
ATOM 835 O O . VAL A 1 103 ? 10.785 -2.317 -10.012 1.00 88.75 103 VAL A O 1
ATOM 838 N N . GLU A 1 104 ? 12.464 -2.461 -11.506 1.00 87.69 104 GLU A N 1
ATOM 839 C CA . GLU A 1 104 ? 13.534 -2.568 -10.512 1.00 87.69 104 GLU A CA 1
ATOM 840 C C . GLU A 1 104 ? 13.577 -1.331 -9.599 1.00 87.69 104 GLU A C 1
ATOM 842 O O . GLU A 1 104 ? 13.606 -1.464 -8.373 1.00 87.69 104 GLU A O 1
ATOM 847 N N . LEU A 1 105 ? 13.471 -0.133 -10.183 1.00 87.56 105 LEU A N 1
ATOM 848 C CA . LEU A 1 105 ? 13.485 1.144 -9.469 1.00 87.56 105 LEU A CA 1
ATOM 849 C C . LEU A 1 105 ? 12.263 1.343 -8.555 1.00 87.56 105 LEU A C 1
ATOM 851 O O . LEU A 1 105 ? 12.395 1.840 -7.434 1.00 87.56 105 LEU A O 1
ATOM 855 N N . LEU A 1 106 ? 11.066 0.968 -9.015 1.00 92.94 106 LEU A N 1
ATOM 856 C CA . LEU A 1 106 ? 9.810 1.179 -8.283 1.00 92.94 106 LEU A CA 1
ATOM 857 C C . LEU A 1 106 ? 9.537 0.082 -7.242 1.00 92.94 106 LEU A C 1
ATOM 859 O O . LEU A 1 106 ? 8.919 0.347 -6.207 1.00 92.94 106 LEU A O 1
ATOM 863 N N . SER A 1 107 ? 10.006 -1.148 -7.470 1.00 93.94 107 SER A N 1
ATOM 864 C CA . SER A 1 107 ? 9.692 -2.308 -6.622 1.00 93.94 107 SER A CA 1
ATOM 865 C C . SER A 1 107 ? 10.002 -2.112 -5.128 1.00 93.94 107 SER A C 1
ATOM 867 O O . SER A 1 107 ? 9.164 -2.494 -4.304 1.00 93.94 107 SER A O 1
ATOM 869 N N . PRO A 1 108 ? 11.143 -1.523 -4.712 1.00 95.31 108 PRO A N 1
ATOM 870 C CA . PRO A 1 108 ? 11.409 -1.231 -3.303 1.00 95.31 108 PRO A CA 1
ATOM 871 C C . PRO A 1 108 ? 10.349 -0.323 -2.662 1.00 95.31 108 PRO A C 1
ATOM 873 O O . PRO A 1 108 ? 9.850 -0.643 -1.581 1.00 95.31 108 PRO A O 1
ATOM 876 N N . ALA A 1 109 ? 9.949 0.751 -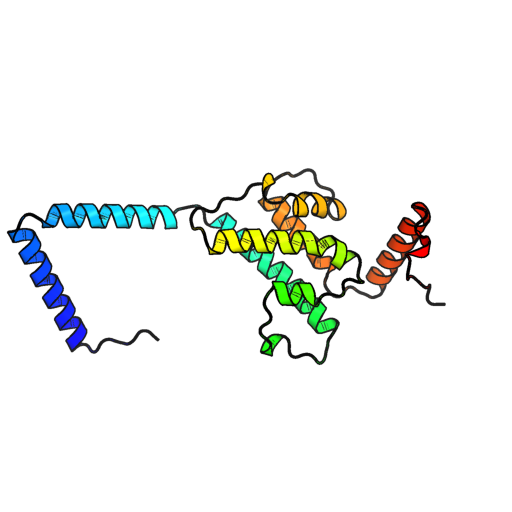3.349 1.00 96.75 109 ALA A N 1
ATOM 877 C CA . ALA A 1 109 ? 8.933 1.693 -2.878 1.00 96.75 109 ALA A CA 1
ATOM 878 C C . ALA A 1 109 ? 7.538 1.043 -2.808 1.00 96.75 109 ALA A C 1
ATOM 880 O O . ALA A 1 109 ? 6.791 1.244 -1.852 1.00 96.75 109 ALA A O 1
ATOM 881 N N . ILE A 1 110 ? 7.211 0.165 -3.761 1.00 97.31 110 ILE A N 1
ATOM 882 C CA . ILE A 1 110 ? 5.951 -0.596 -3.751 1.00 97.31 110 ILE A CA 1
ATOM 883 C C . ILE A 1 110 ? 5.897 -1.549 -2.545 1.00 97.31 110 ILE A C 1
ATOM 885 O O . ILE A 1 110 ? 4.860 -1.690 -1.888 1.00 97.31 110 ILE A O 1
ATOM 889 N N . ARG A 1 111 ? 7.018 -2.205 -2.215 1.00 96.81 111 ARG A N 1
ATOM 890 C CA . ARG A 1 111 ? 7.110 -3.068 -1.025 1.00 96.81 111 ARG A CA 1
ATOM 891 C C . ARG A 1 111 ? 6.979 -2.261 0.268 1.00 96.81 111 ARG A C 1
ATOM 893 O O . ARG A 1 111 ? 6.359 -2.757 1.208 1.00 96.81 111 ARG A O 1
ATOM 900 N N . GLU A 1 112 ? 7.535 -1.050 0.321 1.00 97.56 112 GLU A N 1
ATOM 901 C CA . GLU A 1 112 ? 7.359 -0.114 1.440 1.00 97.56 112 GLU A CA 1
ATOM 902 C C . GLU A 1 112 ? 5.879 0.247 1.634 1.00 97.56 112 GLU A C 1
ATOM 904 O O . GLU A 1 112 ? 5.356 0.062 2.734 1.00 97.56 112 GLU A O 1
ATOM 909 N N . LEU A 1 113 ? 5.161 0.605 0.561 1.00 97.38 113 LEU A N 1
ATOM 910 C CA . LEU A 1 113 ? 3.716 0.854 0.627 1.00 97.38 113 LEU A CA 1
ATOM 911 C C . LEU A 1 113 ? 2.942 -0.360 1.159 1.00 97.38 113 LEU A C 1
ATOM 913 O O . LEU A 1 113 ? 2.035 -0.208 1.974 1.00 97.38 113 LEU A O 1
ATOM 917 N N . ASN A 1 114 ? 3.299 -1.580 0.747 1.00 96.19 114 ASN A N 1
ATOM 918 C CA . ASN A 1 114 ? 2.636 -2.781 1.259 1.00 96.19 114 ASN A CA 1
ATOM 919 C C . ASN A 1 114 ? 2.854 -2.978 2.768 1.00 96.19 114 ASN A C 1
ATOM 921 O O . ASN A 1 114 ? 1.937 -3.418 3.459 1.00 96.19 114 ASN A O 1
ATOM 925 N N . LYS A 1 115 ? 4.042 -2.644 3.294 1.00 96.06 115 LYS A N 1
ATOM 926 C CA . LYS A 1 115 ? 4.311 -2.679 4.743 1.00 96.06 115 LYS A CA 1
ATOM 927 C C . LYS A 1 115 ? 3.447 -1.660 5.484 1.00 96.06 115 LYS A C 1
ATOM 929 O O . LYS A 1 115 ? 2.828 -2.010 6.485 1.00 96.06 115 LYS A O 1
ATOM 934 N N . ILE A 1 116 ? 3.360 -0.441 4.958 1.00 96.00 116 ILE A N 1
ATOM 935 C CA . ILE A 1 116 ? 2.517 0.629 5.502 1.00 96.00 116 ILE A CA 1
ATOM 936 C C . ILE A 1 116 ? 1.045 0.208 5.496 1.00 96.00 116 ILE A C 1
ATOM 938 O O . ILE A 1 116 ? 0.376 0.282 6.521 1.00 96.00 116 ILE A O 1
ATOM 942 N N . ARG A 1 117 ? 0.540 -0.316 4.374 1.00 95.44 117 ARG A N 1
ATOM 943 C CA . ARG A 1 117 ? -0.833 -0.828 4.271 1.00 95.44 117 ARG A CA 1
ATOM 944 C C . ARG A 1 117 ? -1.098 -1.926 5.298 1.00 95.44 117 ARG A C 1
ATOM 946 O O . ARG A 1 117 ? -2.145 -1.916 5.935 1.00 95.44 117 ARG A O 1
ATOM 953 N N . ASN A 1 118 ? -0.160 -2.856 5.485 1.00 94.56 118 ASN A N 1
ATOM 954 C CA . ASN A 1 118 ? -0.294 -3.904 6.496 1.00 94.56 118 ASN A CA 1
ATOM 955 C C . ASN A 1 118 ? -0.336 -3.334 7.924 1.00 94.56 118 ASN A C 1
ATOM 957 O O . ASN A 1 118 ? -1.108 -3.836 8.732 1.00 94.56 118 ASN A O 1
ATOM 961 N N . LYS A 1 119 ? 0.425 -2.271 8.230 1.00 94.12 119 LYS A N 1
ATOM 962 C CA . LYS A 1 119 ? 0.340 -1.561 9.521 1.00 94.12 119 LYS A CA 1
ATOM 963 C C . LYS A 1 119 ? -1.088 -1.062 9.770 1.00 94.12 119 LYS A C 1
ATOM 965 O O . LYS A 1 119 ? -1.680 -1.415 10.781 1.00 94.12 119 LYS A O 1
ATOM 970 N N . PHE A 1 120 ? -1.671 -0.351 8.804 1.00 91.25 120 PHE A N 1
ATOM 971 C CA . PHE A 1 120 ? -3.057 0.130 8.892 1.00 91.25 120 PHE A CA 1
ATOM 972 C C . PHE A 1 120 ? -4.104 -0.993 8.959 1.00 91.25 120 PHE A C 1
ATOM 974 O O . PHE A 1 120 ? -5.175 -0.796 9.520 1.00 91.25 120 PHE A O 1
ATOM 981 N N . ALA A 1 121 ? -3.816 -2.174 8.408 1.00 88.50 121 ALA A N 1
ATOM 982 C CA . ALA A 1 121 ? -4.719 -3.323 8.488 1.00 88.50 121 ALA A CA 1
ATOM 983 C C . ALA A 1 121 ? -4.711 -4.019 9.863 1.00 88.50 121 ALA A C 1
ATOM 985 O O . ALA A 1 121 ? -5.647 -4.757 10.170 1.00 88.50 121 ALA A O 1
ATOM 986 N N . HIS A 1 122 ? -3.664 -3.825 10.670 1.00 89.88 122 HIS A N 1
ATOM 987 C CA . HIS A 1 122 ? -3.477 -4.514 11.950 1.00 89.88 122 HIS A CA 1
ATOM 988 C C . HIS A 1 122 ? -3.552 -3.594 13.175 1.00 89.88 122 HIS A C 1
ATOM 990 O O . HIS A 1 122 ? -3.690 -4.098 14.287 1.00 89.88 122 HIS A O 1
ATOM 996 N N . ASP A 1 123 ? -3.487 -2.276 12.988 1.00 89.38 123 ASP A N 1
ATOM 997 C CA . ASP A 1 123 ? -3.484 -1.294 14.071 1.00 89.38 123 ASP A CA 1
ATOM 998 C C . ASP A 1 123 ? -4.497 -0.167 13.806 1.00 89.38 123 ASP A C 1
ATOM 1000 O O . ASP A 1 123 ? -4.338 0.636 12.887 1.00 89.38 123 ASP A O 1
ATOM 1004 N N . LEU A 1 124 ? -5.536 -0.098 14.650 1.00 83.69 124 LEU A N 1
ATOM 1005 C CA . LEU A 1 124 ? -6.600 0.918 14.599 1.00 83.69 124 LEU A CA 1
ATOM 1006 C C . LEU A 1 124 ? -6.109 2.330 14.950 1.00 83.69 124 LEU A C 1
ATOM 1008 O O . LEU A 1 124 ? -6.810 3.306 14.697 1.00 83.69 124 LEU A O 1
ATOM 1012 N N . ASN A 1 125 ? -4.929 2.445 15.559 1.00 85.94 125 ASN A N 1
ATOM 1013 C CA . ASN A 1 125 ? -4.303 3.714 15.912 1.00 85.94 125 ASN A CA 1
ATOM 1014 C C . ASN A 1 125 ? -3.108 4.033 15.012 1.00 85.94 125 ASN A C 1
ATOM 1016 O O . ASN A 1 125 ? -2.333 4.930 15.339 1.00 85.94 125 ASN A O 1
ATOM 1020 N N . ALA A 1 126 ? -2.938 3.303 13.907 1.00 89.44 126 ALA A N 1
ATOM 1021 C CA . ALA A 1 126 ? -1.830 3.529 13.003 1.00 89.44 126 ALA A CA 1
ATOM 1022 C C . ALA A 1 126 ? -1.852 4.964 12.466 1.00 89.44 126 ALA A C 1
ATOM 1024 O O . ALA A 1 126 ? -2.830 5.425 11.883 1.00 89.44 126 ALA A O 1
ATOM 1025 N N . GLU A 1 127 ? -0.716 5.633 12.608 1.00 90.00 127 GLU A N 1
ATOM 1026 C CA . GLU A 1 127 ? -0.428 6.911 11.971 1.00 90.00 127 GLU A CA 1
ATOM 1027 C C . GLU A 1 127 ? 0.733 6.740 10.989 1.00 90.00 127 GLU A C 1
ATOM 1029 O O . GLU A 1 127 ? 1.523 5.785 11.071 1.00 90.00 127 GLU A O 1
ATOM 1034 N N . ILE A 1 128 ? 0.821 7.664 10.038 1.00 92.94 128 ILE A N 1
ATOM 1035 C CA . ILE A 1 128 ? 1.881 7.703 9.037 1.00 92.94 128 ILE A CA 1
ATOM 1036 C C . ILE A 1 128 ? 2.356 9.138 8.846 1.00 92.94 128 ILE A C 1
ATOM 1038 O O . ILE A 1 128 ? 1.572 10.083 8.763 1.00 92.94 128 ILE A O 1
ATOM 1042 N N . SER A 1 129 ? 3.664 9.273 8.729 1.00 94.19 129 SER A N 1
ATOM 1043 C CA . SER A 1 129 ? 4.369 10.502 8.425 1.00 94.19 129 SER A CA 1
ATOM 1044 C C . SER A 1 129 ? 5.256 10.313 7.194 1.00 94.19 129 SER A C 1
ATOM 1046 O O . SER A 1 129 ? 5.465 9.206 6.698 1.00 94.19 129 SER A O 1
ATOM 1048 N N . LEU A 1 130 ? 5.843 11.404 6.709 1.00 92.75 130 LEU A N 1
ATOM 1049 C CA . LEU A 1 130 ? 6.837 11.351 5.634 1.00 92.75 130 LEU A CA 1
ATOM 1050 C C . LEU A 1 130 ? 8.075 10.518 6.005 1.00 92.75 130 LEU A C 1
ATOM 1052 O O . LEU A 1 130 ? 8.705 9.933 5.125 1.00 92.75 130 LEU A O 1
ATOM 1056 N N . ALA A 1 131 ? 8.413 10.440 7.296 1.00 94.00 131 ALA A N 1
ATOM 1057 C CA . ALA A 1 131 ? 9.544 9.655 7.784 1.00 94.00 131 ALA A CA 1
ATOM 1058 C C . ALA A 1 131 ? 9.310 8.140 7.666 1.00 94.00 131 ALA A C 1
ATOM 1060 O O . ALA A 1 131 ? 10.276 7.386 7.585 1.00 94.00 131 ALA A O 1
ATOM 1061 N N . ASP A 1 132 ? 8.050 7.702 7.594 1.00 95.00 132 ASP A N 1
ATOM 1062 C CA . ASP A 1 132 ? 7.675 6.295 7.410 1.00 95.00 132 ASP A CA 1
ATOM 1063 C C . ASP A 1 132 ? 7.762 5.836 5.942 1.00 95.00 132 ASP A C 1
ATOM 1065 O O . ASP A 1 132 ? 7.624 4.647 5.657 1.00 95.00 132 ASP A O 1
ATOM 1069 N N . MET A 1 133 ? 7.992 6.767 5.006 1.00 96.00 133 MET A N 1
ATOM 1070 C CA . MET A 1 133 ? 8.028 6.533 3.555 1.00 96.00 133 MET A CA 1
ATOM 1071 C C . MET A 1 133 ? 9.375 6.915 2.905 1.00 96.00 133 MET A C 1
ATOM 1073 O O . MET A 1 133 ? 9.392 7.591 1.868 1.00 96.00 133 MET A O 1
ATOM 1077 N N . PRO A 1 134 ? 10.535 6.557 3.492 1.00 96.38 134 PRO A N 1
ATOM 1078 C CA . PRO A 1 134 ? 11.826 7.031 3.003 1.00 96.38 134 PRO A CA 1
ATOM 1079 C C . PRO A 1 134 ? 12.142 6.544 1.587 1.00 96.38 134 PRO A C 1
ATOM 1081 O O . PRO A 1 134 ? 12.828 7.249 0.847 1.00 96.38 134 PRO A O 1
ATOM 1084 N N . THR A 1 135 ? 11.669 5.361 1.195 1.00 96.69 135 THR A N 1
ATOM 1085 C CA . THR A 1 135 ? 11.913 4.820 -0.145 1.00 96.69 135 THR A CA 1
ATOM 1086 C C . THR A 1 135 ? 11.033 5.528 -1.164 1.00 96.69 135 THR A C 1
ATOM 1088 O O . THR A 1 135 ? 11.550 6.060 -2.143 1.00 96.69 135 THR A O 1
ATOM 1091 N N . ILE A 1 136 ? 9.729 5.641 -0.900 1.00 95.56 136 ILE A N 1
ATOM 1092 C CA . ILE A 1 136 ? 8.792 6.364 -1.771 1.00 95.56 136 ILE A CA 1
ATOM 1093 C C . ILE A 1 136 ? 9.241 7.825 -1.949 1.00 95.56 136 ILE A C 1
ATOM 1095 O O . ILE A 1 136 ? 9.278 8.321 -3.076 1.00 95.56 136 ILE A O 1
ATOM 1099 N N . ARG A 1 137 ? 9.663 8.499 -0.869 1.00 94.19 137 ARG A N 1
ATOM 1100 C CA . ARG A 1 137 ? 10.142 9.895 -0.899 1.00 94.19 137 ARG A CA 1
ATOM 1101 C C . ARG A 1 137 ? 11.396 10.085 -1.753 1.00 94.19 137 ARG A C 1
ATOM 1103 O O . ARG A 1 137 ? 11.567 11.148 -2.338 1.00 94.19 137 ARG A O 1
ATOM 1110 N N . LYS A 1 138 ? 12.254 9.067 -1.859 1.00 92.75 138 LYS A N 1
ATOM 1111 C CA . LYS A 1 138 ? 13.419 9.075 -2.763 1.00 92.75 138 LYS A CA 1
ATOM 1112 C C . LYS A 1 138 ? 13.040 8.769 -4.210 1.00 92.75 138 LYS A C 1
ATOM 1114 O O . LYS A 1 138 ? 13.666 9.295 -5.122 1.00 92.75 138 LYS A O 1
ATOM 1119 N N . THR A 1 139 ? 12.032 7.927 -4.420 1.00 91.50 139 THR A N 1
ATOM 1120 C CA . THR A 1 139 ? 11.624 7.461 -5.748 1.00 91.50 139 THR A CA 1
ATOM 1121 C C . THR A 1 139 ? 10.779 8.488 -6.503 1.00 91.50 139 THR A C 1
ATOM 1123 O O . THR A 1 139 ? 11.025 8.721 -7.681 1.00 91.50 139 THR A O 1
ATOM 1126 N N . VAL A 1 140 ? 9.800 9.130 -5.855 1.00 91.38 140 VAL A N 1
ATOM 1127 C CA . VAL A 1 140 ? 8.865 10.067 -6.515 1.00 91.38 140 VAL A CA 1
ATOM 1128 C C . VAL A 1 140 ? 9.558 11.221 -7.264 1.00 91.38 140 VAL A C 1
ATOM 1130 O O . VAL A 1 140 ? 9.178 11.470 -8.412 1.00 91.38 140 VAL A O 1
ATOM 1133 N N . PRO A 1 141 ? 10.589 11.891 -6.707 1.00 90.12 141 PRO A N 1
ATOM 1134 C CA . PRO A 1 141 ? 11.268 12.999 -7.385 1.00 90.12 141 PRO A CA 1
ATOM 1135 C C . PRO A 1 141 ? 11.939 12.633 -8.714 1.00 90.12 141 PRO A C 1
ATOM 1137 O O . PRO A 1 141 ? 12.245 13.520 -9.507 1.00 90.12 141 PRO A O 1
ATOM 1140 N N . LEU A 1 142 ? 12.162 11.341 -8.981 1.00 86.75 142 LEU A N 1
ATOM 1141 C CA . LEU A 1 142 ? 12.711 10.870 -10.256 1.00 86.75 142 LEU A CA 1
ATOM 1142 C C . LEU A 1 142 ? 11.709 11.011 -11.412 1.00 86.75 142 LEU A C 1
ATOM 1144 O O . LEU A 1 142 ? 12.112 11.050 -12.571 1.00 86.75 142 LEU A O 1
ATOM 1148 N N . PHE A 1 143 ? 10.416 11.107 -11.097 1.00 84.81 143 PHE A N 1
ATOM 1149 C CA . PHE A 1 143 ? 9.322 11.120 -12.071 1.00 84.81 143 PHE A CA 1
ATOM 1150 C C . PHE A 1 143 ? 8.536 12.427 -12.058 1.00 84.81 143 PHE A C 1
ATOM 1152 O O . PHE A 1 143 ? 8.002 12.844 -13.083 1.00 84.81 143 PHE A O 1
ATOM 1159 N N . VAL A 1 144 ? 8.464 13.085 -10.901 1.00 83.56 144 VAL A N 1
ATOM 1160 C CA . VAL A 1 144 ? 7.653 14.285 -10.711 1.00 83.56 144 VAL A CA 1
ATOM 1161 C C . VAL A 1 144 ? 8.521 15.403 -10.149 1.00 83.56 144 VAL A C 1
ATOM 1163 O O . VAL A 1 144 ? 9.132 15.265 -9.091 1.00 83.56 144 VAL A O 1
ATOM 1166 N N . ARG A 1 145 ? 8.554 16.544 -10.844 1.00 78.06 145 ARG A N 1
ATOM 1167 C CA . ARG A 1 145 ? 9.245 17.754 -10.380 1.00 78.06 145 ARG A CA 1
ATOM 1168 C C . ARG A 1 145 ? 8.307 18.555 -9.484 1.00 78.06 145 ARG A C 1
ATOM 1170 O O . ARG A 1 145 ? 7.515 19.349 -9.977 1.00 78.06 145 ARG A O 1
ATOM 1177 N N . SER A 1 146 ? 8.377 18.336 -8.177 1.00 75.38 146 SER A N 1
ATOM 1178 C CA . SER A 1 146 ? 7.595 19.100 -7.202 1.00 75.38 146 SER A CA 1
ATOM 1179 C C . SER A 1 146 ? 8.316 19.211 -5.870 1.00 75.38 146 SER A C 1
ATOM 1181 O O . SER A 1 146 ? 9.122 18.354 -5.512 1.00 75.38 146 SER A O 1
ATOM 1183 N N . THR A 1 147 ? 7.998 20.277 -5.143 1.00 70.00 147 THR A N 1
ATOM 1184 C CA . THR A 1 147 ? 8.524 20.598 -3.814 1.00 70.00 147 THR A CA 1
ATOM 1185 C C . THR A 1 147 ? 7.497 20.376 -2.702 1.00 70.00 147 THR A C 1
ATOM 1187 O O . THR A 1 147 ? 7.789 20.667 -1.544 1.00 70.00 147 THR A O 1
ATOM 1190 N N . HIS A 1 148 ? 6.297 19.870 -3.020 1.00 79.75 148 HIS A N 1
ATOM 1191 C CA . HIS A 1 148 ? 5.286 19.579 -2.005 1.00 79.75 148 HIS A CA 1
ATOM 1192 C C . HIS A 1 148 ? 5.706 18.397 -1.124 1.00 79.75 148 HIS A C 1
ATOM 1194 O O . HIS A 1 148 ? 5.897 17.284 -1.608 1.00 79.75 148 HIS A O 1
ATOM 1200 N N . ASP A 1 149 ? 5.797 18.641 0.183 1.00 82.88 149 ASP A N 1
ATOM 1201 C CA . ASP A 1 149 ? 6.191 17.645 1.183 1.00 82.88 149 ASP A CA 1
ATOM 1202 C C . ASP A 1 149 ? 4.987 17.345 2.089 1.00 82.88 149 ASP A C 1
ATOM 1204 O O . ASP A 1 149 ? 4.857 17.852 3.202 1.00 82.88 149 ASP A O 1
ATOM 1208 N N . SER A 1 150 ? 4.039 16.562 1.569 1.00 91.94 150 SER A N 1
ATOM 1209 C CA . SER A 1 150 ? 2.918 16.023 2.344 1.00 91.94 150 SER A CA 1
ATOM 1210 C C . SER A 1 150 ? 2.712 14.546 2.026 1.00 91.94 150 SER A C 1
ATOM 1212 O O . SER A 1 150 ? 3.012 14.087 0.923 1.00 91.94 150 SER A O 1
ATOM 1214 N N . VAL A 1 151 ? 2.197 13.787 2.997 1.00 92.94 151 VAL A N 1
ATOM 1215 C CA . VAL A 1 151 ? 1.899 12.357 2.814 1.00 92.94 151 VAL A CA 1
ATOM 1216 C C . VAL A 1 151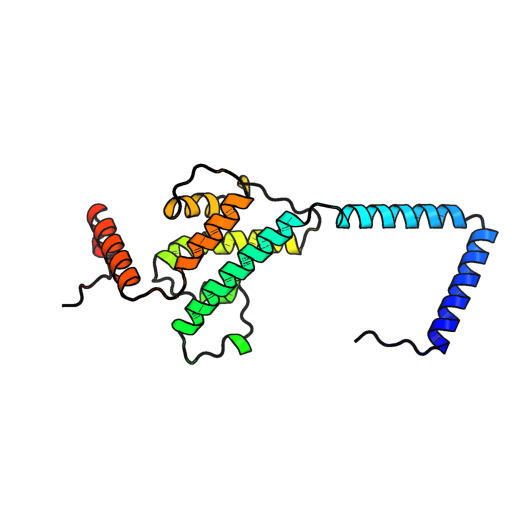 ? 0.929 12.148 1.652 1.00 92.94 151 VAL A C 1
ATOM 1218 O O . VAL A 1 151 ? 1.149 11.289 0.806 1.00 92.94 151 VAL A O 1
ATOM 1221 N N . ASP A 1 152 ? -0.120 12.964 1.595 1.00 92.31 152 ASP A N 1
ATOM 1222 C CA . ASP A 1 152 ? -1.161 12.897 0.569 1.00 92.31 152 ASP A CA 1
ATOM 1223 C C . ASP A 1 152 ? -0.602 13.114 -0.842 1.00 92.31 152 ASP A C 1
ATOM 1225 O O . ASP A 1 152 ? -0.848 12.321 -1.758 1.00 92.31 152 ASP A O 1
ATOM 1229 N N . TYR A 1 153 ? 0.230 14.146 -0.988 1.00 92.19 153 TYR A N 1
ATOM 1230 C CA . TYR A 1 153 ? 0.910 14.442 -2.237 1.00 92.19 153 TYR A CA 1
ATOM 1231 C C . TYR A 1 153 ? 1.845 13.301 -2.639 1.00 92.19 153 TYR A C 1
ATOM 1233 O O . TYR A 1 153 ? 1.857 12.884 -3.801 1.00 92.19 153 TYR A O 1
ATOM 1241 N N . LEU A 1 154 ? 2.606 12.773 -1.676 1.00 94.56 154 LEU A N 1
ATOM 1242 C CA . LEU A 1 154 ? 3.582 11.725 -1.923 1.00 94.56 154 LEU A CA 1
ATOM 1243 C C . LEU A 1 154 ? 2.907 10.421 -2.369 1.00 94.56 154 LEU A C 1
ATOM 1245 O O . LEU A 1 154 ? 3.348 9.825 -3.347 1.00 94.56 154 LEU A O 1
ATOM 1249 N N . LEU A 1 155 ? 1.814 10.013 -1.714 1.00 95.44 155 LEU A N 1
ATOM 1250 C CA . LEU A 1 155 ? 1.025 8.839 -2.103 1.00 95.44 155 LEU A CA 1
ATOM 1251 C C . LEU A 1 155 ? 0.423 8.999 -3.505 1.00 95.44 155 LEU A C 1
ATOM 1253 O O . LEU A 1 155 ? 0.542 8.097 -4.334 1.00 95.44 155 LEU A O 1
ATOM 1257 N N . THR A 1 156 ? -0.168 10.161 -3.790 1.00 94.25 156 THR A N 1
ATOM 1258 C CA . THR A 1 156 ? -0.784 10.452 -5.093 1.00 94.25 156 THR A CA 1
ATOM 1259 C C . THR A 1 156 ? 0.252 10.442 -6.215 1.00 94.25 156 THR A C 1
ATOM 1261 O O . THR A 1 156 ? 0.071 9.780 -7.237 1.00 94.25 156 THR A O 1
ATOM 1264 N N . SER A 1 157 ? 1.376 11.126 -6.003 1.00 94.69 157 SER A N 1
ATOM 1265 C CA . SER A 1 157 ? 2.476 11.177 -6.968 1.00 94.69 157 SER A CA 1
ATOM 1266 C C . SER A 1 157 ? 3.096 9.805 -7.175 1.00 94.69 157 SER A C 1
ATOM 1268 O O . SER A 1 157 ? 3.413 9.436 -8.298 1.00 94.69 157 SER A O 1
ATOM 1270 N N . PHE A 1 158 ? 3.225 9.017 -6.108 1.00 95.75 158 PHE A N 1
ATOM 1271 C CA . PHE A 1 158 ? 3.757 7.667 -6.202 1.00 95.75 158 PHE A CA 1
ATOM 1272 C C . PHE A 1 158 ? 2.851 6.727 -7.001 1.00 95.75 158 PHE A C 1
ATOM 1274 O O . PHE A 1 158 ? 3.353 5.969 -7.833 1.00 95.75 158 PHE A O 1
ATOM 1281 N N . ALA A 1 159 ? 1.531 6.798 -6.801 1.00 95.19 159 ALA A N 1
ATOM 1282 C CA . ALA A 1 159 ? 0.581 6.060 -7.629 1.00 95.19 159 ALA A CA 1
ATOM 1283 C C . ALA A 1 159 ? 0.720 6.442 -9.110 1.00 95.19 159 ALA A C 1
ATOM 1285 O O . ALA A 1 159 ? 0.778 5.554 -9.957 1.00 95.19 159 ALA A O 1
ATOM 1286 N N . ALA A 1 160 ? 0.849 7.739 -9.410 1.00 91.69 160 ALA A N 1
ATOM 1287 C CA . ALA A 1 160 ? 1.067 8.222 -10.771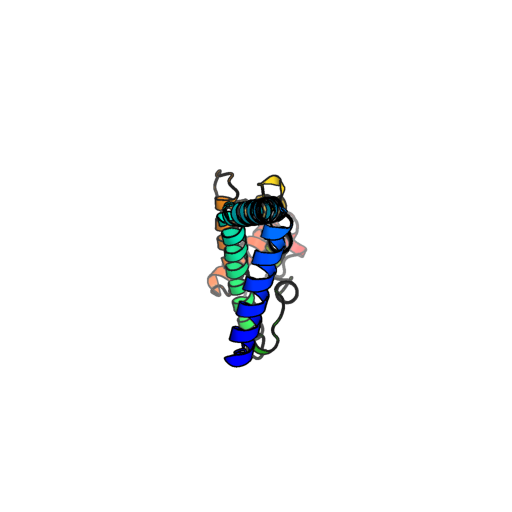 1.00 91.69 160 ALA A CA 1
ATOM 1288 C C . ALA A 1 160 ? 2.395 7.720 -11.369 1.00 91.69 160 ALA A C 1
ATOM 1290 O O . ALA A 1 160 ? 2.416 7.273 -12.510 1.00 91.69 160 ALA A O 1
ATOM 1291 N N . SER A 1 161 ? 3.492 7.707 -10.603 1.00 91.38 161 SER A N 1
ATOM 1292 C CA . SER A 1 161 ? 4.769 7.137 -11.062 1.00 91.38 161 SER A CA 1
ATOM 1293 C C . SER A 1 161 ? 4.663 5.640 -11.370 1.00 91.38 161 SER A C 1
ATOM 1295 O O . SER A 1 161 ? 5.273 5.153 -12.319 1.00 91.38 161 SER A O 1
ATOM 1297 N N . CYS A 1 162 ? 3.871 4.898 -10.591 1.00 92.31 162 CYS A N 1
ATOM 1298 C CA . CYS A 1 162 ? 3.646 3.470 -10.820 1.00 92.31 162 CYS A CA 1
ATOM 1299 C C . CYS A 1 162 ? 2.801 3.176 -12.065 1.00 92.31 162 CYS A C 1
ATOM 1301 O O . CYS A 1 162 ? 2.817 2.040 -12.538 1.00 92.31 162 CYS A O 1
ATOM 1303 N N . ASP A 1 163 ? 2.122 4.174 -12.635 1.00 90.44 163 ASP A N 1
ATOM 1304 C CA . ASP A 1 163 ? 1.427 4.039 -13.917 1.00 90.44 163 ASP A CA 1
ATOM 1305 C C . ASP A 1 163 ? 2.383 3.609 -15.038 1.00 90.44 163 ASP A C 1
ATOM 1307 O O . ASP A 1 163 ? 2.004 2.848 -15.924 1.00 90.44 163 ASP A O 1
ATOM 1311 N N . MET A 1 164 ? 3.659 4.001 -14.939 1.00 85.12 164 MET A N 1
ATOM 1312 C CA . MET A 1 164 ? 4.708 3.635 -15.893 1.00 85.12 164 MET A CA 1
ATOM 1313 C C . MET A 1 164 ? 5.036 2.134 -15.918 1.00 85.12 164 MET A C 1
ATOM 1315 O O . MET A 1 164 ? 5.705 1.677 -16.842 1.00 85.12 164 MET A O 1
ATOM 1319 N N . ILE A 1 165 ? 4.581 1.359 -14.925 1.00 87.94 165 ILE A N 1
ATOM 1320 C CA . ILE A 1 165 ? 4.717 -0.108 -14.922 1.00 87.94 165 ILE A CA 1
ATOM 1321 C C . ILE A 1 165 ? 3.801 -0.736 -15.968 1.00 87.94 165 ILE A C 1
ATOM 1323 O O . ILE A 1 165 ? 4.115 -1.809 -16.497 1.00 87.94 165 ILE A O 1
ATOM 1327 N N . ARG A 1 166 ? 2.665 -0.089 -16.255 1.00 87.62 166 ARG A N 1
ATOM 1328 C CA . ARG A 1 166 ? 1.691 -0.600 -17.212 1.00 87.62 166 ARG A CA 1
ATOM 1329 C C . ARG A 1 166 ? 2.318 -0.761 -18.595 1.00 87.62 166 ARG A C 1
ATOM 1331 O O . ARG A 1 166 ? 3.307 -0.096 -18.908 1.00 87.62 166 ARG A O 1
ATOM 1338 N N . PRO A 1 167 ? 1.758 -1.642 -19.439 1.00 76.62 167 PRO A N 1
ATOM 1339 C CA . PRO A 1 167 ? 2.199 -1.762 -20.818 1.00 76.62 167 PRO A CA 1
ATOM 1340 C C . PRO A 1 167 ? 2.134 -0.395 -21.504 1.00 76.62 167 PRO A C 1
ATOM 1342 O O . PRO A 1 167 ? 1.064 0.188 -21.666 1.00 76.62 167 PRO A O 1
ATOM 1345 N N . THR A 1 168 ? 3.296 0.136 -21.867 1.00 70.44 168 THR A N 1
ATOM 1346 C CA . THR A 1 168 ? 3.428 1.390 -22.606 1.00 70.44 168 THR A CA 1
ATOM 1347 C C . THR A 1 168 ? 3.615 1.093 -24.091 1.00 70.44 168 THR A C 1
ATOM 1349 O O . THR A 1 168 ? 4.008 -0.014 -24.476 1.00 70.44 168 THR A O 1
ATOM 1352 N N . SER A 1 169 ? 3.307 2.069 -24.949 1.00 67.44 169 SER A N 1
ATOM 1353 C CA . SER A 1 169 ? 3.508 1.920 -26.393 1.00 67.44 169 SER A CA 1
ATOM 1354 C C . SER A 1 169 ? 4.972 1.592 -26.715 1.00 67.44 169 SER A C 1
ATOM 1356 O O . SER A 1 169 ? 5.884 1.963 -25.970 1.00 67.44 169 SER A O 1
ATOM 1358 N N . SER A 1 170 ? 5.207 0.913 -27.844 1.00 67.50 170 SER A N 1
ATOM 1359 C CA . SER A 1 170 ? 6.563 0.586 -28.318 1.00 67.50 170 SER A CA 1
ATOM 1360 C C . SER A 1 170 ? 7.469 1.818 -28.353 1.00 67.50 170 SER A C 1
ATOM 1362 O O . SER A 1 170 ? 8.600 1.753 -27.886 1.00 67.50 170 SER A O 1
ATOM 1364 N N . PHE A 1 171 ? 6.924 2.961 -28.776 1.00 70.38 171 PHE A N 1
ATOM 1365 C CA . PHE A 1 171 ? 7.616 4.247 -28.796 1.00 70.38 171 PHE A CA 1
ATOM 1366 C C . PHE A 1 171 ? 8.156 4.674 -27.420 1.00 70.38 171 PHE A C 1
ATOM 1368 O O . PHE A 1 171 ? 9.321 5.043 -27.298 1.00 70.38 171 PHE A O 1
ATOM 1375 N N . VAL A 1 172 ? 7.335 4.613 -26.365 1.00 67.81 172 VAL A N 1
ATOM 1376 C CA . VAL A 1 172 ? 7.760 5.018 -25.012 1.00 67.81 172 VAL A CA 1
ATOM 1377 C C . VAL A 1 172 ? 8.822 4.062 -24.472 1.00 67.81 172 VAL A C 1
ATOM 1379 O O . VAL A 1 172 ? 9.794 4.503 -23.860 1.00 67.81 172 VAL A O 1
ATOM 1382 N N . ARG A 1 173 ? 8.674 2.760 -24.740 1.00 68.38 173 ARG A N 1
ATOM 1383 C CA . ARG A 1 173 ? 9.672 1.750 -24.369 1.00 68.38 173 ARG A CA 1
ATOM 1384 C C . ARG A 1 173 ? 11.013 1.983 -25.058 1.00 68.38 173 ARG A C 1
ATOM 1386 O O . ARG A 1 173 ? 12.042 1.918 -24.394 1.00 68.38 173 ARG A O 1
ATOM 1393 N N . GLU A 1 174 ? 11.006 2.257 -26.359 1.00 69.94 174 GLU A N 1
ATOM 1394 C CA . GLU A 1 174 ? 12.218 2.552 -27.131 1.00 69.94 174 GLU A CA 1
ATOM 1395 C C . GLU A 1 174 ? 12.896 3.829 -26.638 1.00 69.94 174 GLU A C 1
ATOM 1397 O O . GLU A 1 174 ? 14.098 3.820 -26.384 1.00 69.94 174 GLU A O 1
ATOM 1402 N N . ALA A 1 175 ? 12.129 4.899 -26.411 1.00 74.81 175 ALA A N 1
ATOM 1403 C CA . ALA A 1 175 ? 12.659 6.154 -25.886 1.00 74.81 175 ALA A CA 1
ATOM 1404 C C . ALA A 1 175 ? 13.307 5.978 -24.500 1.00 74.81 175 ALA A C 1
ATOM 1406 O O . ALA A 1 175 ? 14.392 6.505 -24.252 1.00 74.81 175 ALA A O 1
ATOM 1407 N N . LEU A 1 176 ? 12.678 5.209 -23.603 1.00 72.00 176 LEU A N 1
ATOM 1408 C CA . LEU A 1 176 ? 13.234 4.900 -22.283 1.00 72.00 176 LEU A CA 1
ATOM 1409 C C . LEU A 1 176 ? 14.488 4.029 -22.369 1.00 72.00 176 LEU A C 1
ATOM 1411 O O . LEU A 1 176 ? 15.464 4.309 -21.676 1.00 72.00 176 LEU A O 1
ATOM 1415 N N . ALA A 1 177 ? 14.482 3.001 -23.219 1.00 73.69 177 ALA A N 1
ATOM 1416 C CA . ALA A 1 177 ? 15.631 2.122 -23.399 1.00 73.69 177 ALA A CA 1
ATOM 1417 C C . ALA A 1 177 ? 16.834 2.875 -23.993 1.00 73.69 177 ALA A C 1
ATOM 1419 O O . ALA A 1 177 ? 17.962 2.690 -23.535 1.00 73.69 177 ALA A O 1
ATOM 1420 N N . LEU A 1 178 ? 16.590 3.780 -24.947 1.00 78.50 178 LEU A N 1
ATOM 1421 C CA . LEU A 1 178 ? 17.611 4.660 -25.511 1.00 78.50 178 LEU A CA 1
ATOM 1422 C C . LEU A 1 178 ? 18.167 5.623 -24.454 1.00 78.50 178 LEU A C 1
ATOM 1424 O O . LEU A 1 178 ? 19.382 5.736 -24.309 1.00 78.50 178 LEU A O 1
ATOM 1428 N N . ALA A 1 179 ? 17.296 6.271 -23.674 1.00 79.81 179 ALA A N 1
ATOM 1429 C CA . ALA A 1 179 ? 17.713 7.175 -22.603 1.00 79.81 179 ALA A CA 1
ATOM 1430 C C . ALA A 1 179 ? 18.527 6.449 -21.516 1.00 79.81 179 ALA A C 1
ATOM 1432 O O . ALA A 1 179 ? 19.511 6.988 -21.011 1.00 79.81 179 ALA A O 1
ATOM 1433 N N . GLN A 1 180 ? 18.149 5.215 -21.172 1.00 73.81 180 GLN A N 1
ATOM 1434 C CA . GLN A 1 180 ? 18.905 4.365 -20.251 1.00 73.81 180 GLN A CA 1
ATOM 1435 C C . GLN A 1 180 ? 20.268 3.976 -20.822 1.00 73.81 180 GLN A C 1
ATOM 1437 O O . GLN A 1 180 ? 21.263 4.058 -20.107 1.00 73.81 180 GLN A O 1
ATOM 1442 N N . HIS A 1 181 ? 20.329 3.583 -22.097 1.00 77.31 181 HIS A N 1
ATOM 1443 C CA . HIS A 1 181 ? 21.590 3.290 -22.775 1.00 77.31 181 HIS A CA 1
ATOM 1444 C C . HIS A 1 181 ? 22.526 4.506 -22.750 1.00 77.31 181 HIS A C 1
ATOM 1446 O O . HIS A 1 181 ? 23.657 4.397 -22.286 1.00 77.31 181 HIS A O 1
ATOM 1452 N N . GLU A 1 182 ? 22.035 5.686 -23.136 1.00 82.25 182 GLU A N 1
ATOM 1453 C CA . GLU A 1 182 ? 22.831 6.916 -23.125 1.00 82.25 182 GLU A CA 1
ATOM 1454 C C . GLU A 1 182 ? 23.287 7.307 -21.709 1.00 82.25 182 GLU A C 1
ATOM 1456 O O . GLU A 1 182 ? 24.427 7.732 -21.512 1.00 82.25 182 GLU A O 1
ATOM 1461 N N . ALA A 1 183 ? 22.432 7.134 -20.698 1.00 77.06 183 ALA A N 1
ATOM 1462 C CA . ALA A 1 183 ? 22.805 7.368 -19.307 1.00 77.06 183 ALA A CA 1
ATOM 1463 C C . ALA A 1 183 ? 23.916 6.414 -18.839 1.00 77.06 183 ALA A C 1
ATOM 1465 O O . ALA A 1 183 ? 24.865 6.858 -18.194 1.00 77.06 183 ALA A O 1
ATOM 1466 N N . LEU A 1 184 ? 23.830 5.125 -19.184 1.00 75.50 184 LEU A N 1
ATOM 1467 C CA . LEU A 1 184 ? 24.861 4.138 -18.859 1.00 75.50 184 LEU A CA 1
ATOM 1468 C C . LEU A 1 184 ? 26.192 4.468 -19.542 1.00 75.50 184 LEU A C 1
ATOM 1470 O O . LEU A 1 184 ? 27.227 4.421 -18.882 1.00 75.50 184 LEU A O 1
ATOM 1474 N N . GLU A 1 185 ? 26.174 4.869 -20.814 1.00 83.31 185 GLU A N 1
ATOM 1475 C CA . GLU A 1 185 ? 27.372 5.323 -21.533 1.00 83.31 185 GLU A CA 1
ATOM 1476 C C . GLU A 1 185 ? 28.014 6.541 -20.854 1.00 83.31 185 GLU A C 1
ATOM 1478 O O . GLU A 1 185 ? 29.209 6.533 -20.552 1.00 83.31 185 GLU A O 1
ATOM 1483 N N . ARG A 1 186 ? 27.218 7.561 -20.501 1.00 87.25 186 ARG A N 1
ATOM 1484 C CA . ARG A 1 186 ? 27.705 8.760 -19.787 1.00 87.25 186 ARG A CA 1
ATOM 1485 C C . ARG A 1 186 ? 28.306 8.446 -18.413 1.00 87.25 186 ARG A C 1
ATOM 1487 O O . ARG A 1 186 ? 29.144 9.205 -17.933 1.00 87.25 186 ARG A O 1
ATOM 1494 N N . LEU A 1 187 ? 27.884 7.351 -17.784 1.00 80.31 187 LEU A N 1
ATOM 1495 C CA . LEU A 1 187 ? 28.399 6.877 -16.497 1.00 80.31 187 LEU A CA 1
ATOM 1496 C C . LEU A 1 187 ? 29.575 5.891 -16.635 1.00 80.31 187 LEU A C 1
ATOM 1498 O O . LEU A 1 187 ? 30.079 5.414 -15.620 1.00 80.31 187 LEU A O 1
ATOM 1502 N N . GLY A 1 188 ? 30.018 5.561 -17.855 1.00 79.94 188 GLY A N 1
ATOM 1503 C CA . GLY A 1 188 ? 31.059 4.552 -18.096 1.00 79.94 188 GLY A CA 1
ATOM 1504 C C . GLY A 1 188 ? 30.600 3.108 -17.839 1.00 79.94 188 GLY A C 1
ATOM 1505 O O . GLY A 1 188 ? 31.416 2.197 -17.713 1.00 79.94 188 GLY A O 1
ATOM 1506 N N . LEU A 1 189 ? 29.287 2.886 -17.759 1.00 79.00 189 LEU A N 1
ATOM 1507 C CA . LEU A 1 189 ? 28.635 1.607 -17.473 1.00 79.00 189 LEU A CA 1
ATOM 1508 C C . LEU A 1 189 ? 27.969 0.996 -18.716 1.00 79.00 189 LEU A C 1
ATOM 1510 O O . LEU A 1 189 ? 27.089 0.148 -18.589 1.00 79.00 189 LEU A O 1
ATOM 1514 N N . GLY A 1 190 ? 28.393 1.394 -19.918 1.00 73.88 190 GLY A N 1
ATOM 1515 C CA . GLY A 1 190 ? 27.825 0.937 -21.194 1.00 73.88 190 GLY A CA 1
ATOM 1516 C C . GLY A 1 190 ? 27.755 -0.586 -21.353 1.00 73.88 190 GLY A C 1
ATOM 1517 O O . GLY A 1 190 ? 26.799 -1.118 -21.912 1.00 73.88 190 GLY A O 1
ATOM 1518 N N . HIS A 1 191 ? 28.700 -1.313 -20.745 1.00 75.19 191 HIS A N 1
ATOM 1519 C CA . HIS A 1 191 ? 28.732 -2.780 -20.710 1.00 75.19 191 HIS A CA 1
ATOM 1520 C C . HIS A 1 191 ? 27.516 -3.432 -20.020 1.00 75.19 191 HIS A C 1
ATOM 1522 O O . HIS A 1 191 ? 27.280 -4.621 -20.213 1.00 75.19 191 HIS A O 1
ATOM 1528 N N . LEU A 1 192 ? 26.753 -2.677 -19.221 1.00 68.12 192 LEU A N 1
ATOM 1529 C CA . LEU A 1 192 ? 25.505 -3.128 -18.596 1.00 68.12 192 LEU A CA 1
ATOM 1530 C C . LEU A 1 192 ? 24.280 -2.912 -19.497 1.00 68.12 192 LEU A C 1
ATOM 1532 O O . LEU A 1 192 ? 23.175 -3.322 -19.142 1.00 68.12 192 LEU A O 1
ATOM 1536 N N . SER A 1 193 ? 24.440 -2.255 -20.648 1.00 68.75 193 SER A N 1
ATOM 1537 C CA . SER A 1 193 ? 23.331 -1.994 -21.553 1.00 68.75 193 SER A CA 1
ATOM 1538 C C . SER A 1 193 ? 23.005 -3.214 -22.411 1.00 68.75 193 SER A C 1
ATOM 1540 O O . SER A 1 193 ? 23.835 -3.712 -23.167 1.00 68.75 193 SER A O 1
ATOM 1542 N N . ASN A 1 194 ? 21.746 -3.649 -22.351 1.00 64.25 194 ASN A N 1
ATOM 1543 C CA . ASN A 1 194 ? 21.195 -4.669 -23.246 1.00 64.25 194 ASN A CA 1
ATOM 1544 C C . ASN A 1 194 ? 20.499 -4.062 -24.480 1.00 64.25 194 ASN A C 1
ATOM 1546 O O . ASN A 1 194 ? 19.875 -4.791 -25.252 1.00 64.25 194 ASN A O 1
ATOM 1550 N N . TYR A 1 195 ? 20.570 -2.738 -24.668 1.00 63.16 195 TYR A N 1
ATOM 1551 C CA . TYR A 1 195 ? 19.941 -2.071 -25.804 1.00 63.16 195 TYR A CA 1
ATOM 1552 C C . TYR A 1 195 ? 20.713 -2.384 -27.089 1.00 63.16 195 TYR A C 1
ATOM 1554 O O . TYR A 1 195 ? 21.863 -1.985 -27.258 1.00 63.16 195 TYR A O 1
ATOM 1562 N N . ARG A 1 196 ? 20.070 -3.103 -28.012 1.00 57.91 196 ARG A N 1
ATOM 1563 C CA . ARG A 1 196 ? 20.532 -3.248 -29.395 1.00 57.91 196 ARG A CA 1
ATOM 1564 C C . ARG A 1 196 ? 19.581 -2.451 -30.268 1.00 57.91 196 ARG A C 1
ATOM 1566 O O . ARG A 1 196 ? 18.396 -2.776 -30.316 1.00 57.91 196 ARG A O 1
ATOM 1573 N N . ALA A 1 197 ? 20.090 -1.413 -30.930 1.00 49.12 197 ALA A N 1
ATOM 1574 C CA . ALA A 1 197 ? 19.316 -0.703 -31.937 1.00 49.12 197 ALA A CA 1
ATOM 1575 C C . ALA A 1 197 ? 18.803 -1.727 -32.961 1.00 49.12 197 ALA A C 1
ATOM 1577 O O . ALA A 1 197 ? 19.581 -2.520 -33.496 1.00 49.12 197 ALA A O 1
ATOM 1578 N N . SER A 1 198 ? 17.488 -1.749 -33.167 1.00 46.47 198 SER A N 1
ATOM 1579 C CA . SER A 1 198 ? 16.898 -2.522 -34.255 1.00 46.47 198 SER A CA 1
ATOM 1580 C C . SER A 1 198 ? 17.253 -1.783 -35.541 1.00 46.47 198 SER A C 1
ATOM 1582 O O . SER A 1 198 ? 16.872 -0.622 -35.688 1.00 46.47 198 SER A O 1
ATOM 1584 N N . VAL A 1 199 ? 18.071 -2.410 -36.388 1.00 35.84 199 VAL A N 1
ATOM 1585 C CA . VAL A 1 199 ? 18.382 -1.921 -37.741 1.00 35.84 199 VAL A CA 1
ATOM 1586 C C . VAL A 1 199 ? 17.187 -2.174 -38.646 1.00 35.84 199 VAL A C 1
ATOM 1588 O O . VAL A 1 199 ? 16.628 -3.291 -38.547 1.00 35.84 199 VAL A O 1
#